Protein AF-A0A952RP91-F1 (afdb_monomer)

Nearest PDB structures (foldseek):
  4d8s-assembly1_A  TM=1.843E-01  e=8.200E-02  Influenza A virus (A/duck/Ukraine/1/1963(H3N8))
  6lxi-assembly2_B  TM=2.591E-01  e=5.594E-01  Influenza A virus (A/Brevig Mission/1/1918(H1N1))
  5hun-assembly1_A  TM=1.687E-01  e=7.774E-02  Influenza A virus (A/gyrfalcon/Washington/41088-6/2014(H5N8))
  7u2q-assembly1_A  TM=1.822E-01  e=1.191E-01  Influenza A virus
  2bat-assembly1_A  TM=1.669E-01  e=1.129E-01  Influenza A virus (A/Tokyo/3/1967(H2N2))

Structure (mmCIF, N/CA/C/O backbone):
data_AF-A0A952RP91-F1
#
_entry.id   AF-A0A952RP91-F1
#
loop_
_atom_site.group_PDB
_atom_site.id
_atom_site.type_symbol
_atom_site.label_atom_id
_atom_site.label_alt_id
_atom_site.label_comp_id
_atom_site.label_asym_id
_atom_site.label_entity_id
_atom_site.label_seq_id
_atom_site.pdbx_PDB_ins_code
_atom_site.Cartn_x
_atom_site.Cartn_y
_atom_site.Cartn_z
_atom_site.occupancy
_atom_site.B_iso_or_equiv
_atom_site.auth_seq_id
_atom_site.auth_comp_id
_atom_site.auth_asym_id
_atom_site.auth_atom_id
_atom_site.pdbx_PDB_model_num
ATOM 1 N N . MET A 1 1 ? 19.707 -41.408 44.016 1.00 43.12 1 MET A N 1
ATOM 2 C CA . MET A 1 1 ? 19.605 -40.376 42.962 1.00 43.12 1 MET A CA 1
ATOM 3 C C . MET A 1 1 ? 19.589 -39.031 43.659 1.00 43.12 1 MET A C 1
ATOM 5 O O . MET A 1 1 ? 18.588 -38.680 44.264 1.00 43.12 1 MET A O 1
ATOM 9 N N . THR A 1 2 ? 20.743 -38.373 43.700 1.00 31.89 2 THR A N 1
ATOM 10 C CA . THR A 1 2 ? 21.044 -37.227 44.567 1.00 31.89 2 THR A CA 1
ATOM 11 C C . THR A 1 2 ? 21.761 -36.136 43.779 1.00 31.89 2 THR A C 1
ATOM 13 O O . THR A 1 2 ? 22.690 -36.442 43.041 1.00 31.89 2 THR A O 1
ATOM 16 N N . CYS A 1 3 ? 21.319 -34.906 44.043 1.00 28.53 3 CYS A N 1
ATOM 17 C CA . CYS A 1 3 ? 22.047 -33.636 44.147 1.00 28.53 3 CYS A CA 1
ATOM 18 C C . CYS A 1 3 ? 22.740 -32.984 42.931 1.00 28.53 3 CYS A C 1
ATOM 20 O O . CYS A 1 3 ? 23.612 -33.540 42.275 1.00 28.53 3 CYS A O 1
ATOM 22 N N . TYR A 1 4 ? 22.343 -31.718 42.759 1.00 39.59 4 TYR A N 1
ATOM 23 C CA . TYR A 1 4 ? 23.047 -30.575 42.173 1.00 39.59 4 TYR A CA 1
ATOM 24 C C . TYR A 1 4 ? 24.505 -30.423 42.643 1.00 39.59 4 TYR A C 1
ATOM 26 O O . TYR A 1 4 ? 24.769 -30.643 43.820 1.00 39.59 4 TYR A O 1
ATOM 34 N N . ASP A 1 5 ? 25.383 -29.949 41.748 1.00 34.34 5 ASP A N 1
ATOM 35 C CA . ASP A 1 5 ? 26.299 -28.792 41.915 1.00 34.34 5 ASP A CA 1
ATOM 36 C C . ASP A 1 5 ? 27.227 -28.709 40.680 1.00 34.34 5 ASP A C 1
ATOM 38 O O . ASP A 1 5 ? 27.723 -29.719 40.195 1.00 34.34 5 ASP A O 1
ATOM 42 N N . ALA A 1 6 ? 27.260 -27.605 39.933 1.00 34.16 6 ALA A N 1
ATOM 43 C CA . ALA A 1 6 ? 27.974 -26.345 40.174 1.00 34.16 6 ALA A CA 1
ATOM 44 C C . ALA A 1 6 ? 29.422 -26.334 39.640 1.00 34.16 6 ALA A C 1
ATOM 46 O O . ALA A 1 6 ? 30.262 -27.145 39.999 1.00 34.16 6 ALA A O 1
ATOM 47 N N . ALA A 1 7 ? 29.660 -25.333 38.785 1.00 34.00 7 ALA A N 1
ATOM 48 C CA . ALA A 1 7 ? 30.884 -24.553 38.607 1.00 34.00 7 ALA A CA 1
ATOM 49 C C . ALA A 1 7 ? 32.246 -25.275 38.547 1.00 34.00 7 ALA A C 1
ATOM 51 O O . ALA A 1 7 ? 32.806 -25.682 39.559 1.00 34.00 7 ALA A O 1
ATOM 52 N N . MET A 1 8 ? 32.903 -25.183 37.384 1.00 30.55 8 MET A N 1
ATOM 53 C CA . MET A 1 8 ? 34.366 -25.137 37.332 1.00 30.55 8 MET A CA 1
ATOM 54 C C . MET A 1 8 ? 34.851 -23.899 36.583 1.00 30.55 8 MET A C 1
ATOM 56 O O . MET A 1 8 ? 34.461 -23.600 35.455 1.00 30.55 8 MET A O 1
ATOM 60 N N . ARG A 1 9 ? 35.700 -23.166 37.295 1.00 33.44 9 ARG A N 1
ATOM 61 C CA . ARG A 1 9 ? 36.410 -21.949 36.932 1.00 33.44 9 ARG A CA 1
ATOM 62 C C . ARG A 1 9 ? 37.895 -22.313 36.749 1.00 33.44 9 ARG A C 1
ATOM 64 O O . ARG A 1 9 ? 38.425 -23.046 37.571 1.00 33.44 9 ARG A O 1
ATOM 71 N N . TRP A 1 10 ? 38.531 -21.665 35.764 1.00 30.55 10 TRP A N 1
ATOM 72 C CA . TRP A 1 10 ? 39.940 -21.217 35.722 1.00 30.55 10 TRP A CA 1
ATOM 73 C C . TRP A 1 10 ? 41.057 -22.251 35.463 1.00 30.55 10 TRP A C 1
ATOM 75 O O . TRP A 1 10 ? 41.353 -23.077 36.316 1.00 30.55 10 TRP A O 1
ATOM 85 N N . SER A 1 11 ? 41.853 -22.052 34.398 1.00 31.66 11 SER A N 1
ATOM 86 C CA . SER A 1 11 ? 43.149 -21.337 34.501 1.00 31.66 11 SER A CA 1
ATOM 87 C C . SER A 1 11 ? 43.971 -21.311 33.197 1.00 31.66 11 SER A C 1
ATOM 89 O O . SER A 1 11 ? 43.970 -22.247 32.408 1.00 31.66 11 SER A O 1
ATOM 91 N N . LEU A 1 12 ? 44.663 -20.178 33.038 1.00 31.95 12 LEU A N 1
ATOM 92 C CA . LEU A 1 12 ? 45.642 -19.730 32.040 1.00 31.95 12 LEU A CA 1
ATOM 93 C C . LEU A 1 12 ? 46.795 -20.691 31.666 1.00 31.95 12 LEU A C 1
ATOM 95 O O . LEU A 1 12 ? 47.341 -21.350 32.543 1.00 31.95 12 LEU A O 1
ATOM 99 N N . ALA A 1 13 ? 47.303 -20.551 30.426 1.00 33.84 13 ALA A N 1
ATOM 100 C CA . ALA A 1 13 ? 48.726 -20.305 30.080 1.00 33.84 13 ALA A CA 1
ATOM 101 C C . ALA A 1 13 ? 48.830 -19.929 28.572 1.00 33.84 13 ALA A C 1
ATOM 103 O O . ALA A 1 13 ? 48.393 -20.700 27.728 1.00 33.84 13 ALA A O 1
ATOM 104 N N . VAL A 1 14 ? 49.080 -18.668 28.189 1.00 35.28 14 VAL A N 1
ATOM 105 C CA . VAL A 1 14 ? 50.377 -17.973 27.962 1.00 35.28 14 VAL A CA 1
ATOM 106 C C . VAL A 1 14 ? 51.005 -18.192 26.565 1.00 35.28 14 VAL A C 1
ATOM 108 O O . VAL A 1 14 ? 51.582 -19.228 26.275 1.00 35.28 14 VAL A O 1
ATOM 111 N N . ALA A 1 15 ? 50.903 -17.105 25.781 1.00 34.94 15 ALA A N 1
ATOM 112 C CA . ALA A 1 15 ? 51.870 -16.443 24.887 1.00 34.94 15 ALA A CA 1
ATOM 113 C C . ALA A 1 15 ? 52.560 -17.174 23.717 1.00 34.94 15 ALA A C 1
ATOM 115 O O . ALA A 1 15 ? 53.309 -18.121 23.908 1.00 34.94 15 ALA A O 1
ATOM 116 N N . LEU A 1 16 ? 52.503 -16.528 22.540 1.00 35.19 16 LEU A N 1
ATOM 117 C CA . LEU A 1 16 ? 53.695 -15.975 21.875 1.00 35.19 16 LEU A CA 1
ATOM 118 C C . LEU A 1 16 ? 53.319 -14.844 20.895 1.00 35.19 16 LEU A C 1
ATOM 120 O O . LEU A 1 16 ? 52.374 -14.954 20.119 1.00 35.19 16 LEU A O 1
ATOM 124 N N . LEU A 1 17 ? 54.066 -13.740 21.003 1.00 36.94 17 LEU A N 1
ATOM 125 C CA . LEU A 1 17 ? 54.016 -12.523 20.192 1.00 36.94 17 LEU A CA 1
ATOM 126 C C . LEU A 1 17 ? 54.518 -12.757 18.756 1.00 36.94 17 LEU A C 1
ATOM 128 O O . LEU A 1 17 ? 55.475 -13.501 18.562 1.00 36.94 17 LEU A O 1
ATOM 132 N N . ALA A 1 18 ? 54.018 -11.961 17.805 1.00 32.66 18 ALA A N 1
ATOM 133 C CA . ALA A 1 18 ? 54.821 -11.438 16.697 1.00 32.66 18 ALA A CA 1
ATOM 134 C C . ALA A 1 18 ? 54.249 -10.094 16.203 1.00 32.66 18 ALA A C 1
ATOM 136 O O . ALA A 1 18 ? 53.053 -9.835 16.288 1.00 32.66 18 ALA A O 1
ATOM 137 N N . CYS A 1 19 ? 55.149 -9.226 15.753 1.00 28.80 19 CYS A N 1
ATOM 138 C CA . CYS A 1 19 ? 55.042 -7.773 15.666 1.00 28.80 19 CYS A CA 1
ATOM 139 C C . CYS A 1 19 ? 54.625 -7.223 14.283 1.00 28.80 19 CYS A C 1
ATOM 141 O O . CYS A 1 19 ? 54.981 -7.798 13.260 1.00 28.80 19 CYS A O 1
ATOM 143 N N . THR A 1 20 ? 54.091 -5.985 14.312 1.00 38.94 20 THR A N 1
ATOM 144 C CA . THR A 1 20 ? 54.196 -4.858 13.330 1.00 38.94 20 THR A CA 1
ATOM 145 C C . THR A 1 20 ? 53.424 -4.886 11.993 1.00 38.94 20 THR A C 1
ATOM 147 O O . THR A 1 20 ? 53.152 -5.966 11.484 1.00 38.94 20 THR A O 1
ATOM 150 N N . PRO A 1 21 ? 53.201 -3.722 11.318 1.00 40.22 21 PRO A N 1
ATOM 151 C CA . PRO A 1 21 ? 53.067 -2.324 11.787 1.00 40.22 21 PRO A CA 1
ATOM 152 C C . PRO A 1 21 ? 51.824 -1.571 11.223 1.00 40.22 21 PRO A C 1
ATOM 154 O O . PRO A 1 21 ? 51.104 -2.053 10.354 1.00 40.22 21 PRO A O 1
ATOM 157 N N . ALA A 1 22 ? 51.592 -0.356 11.738 1.00 38.16 22 ALA A N 1
ATOM 158 C CA . ALA A 1 22 ? 50.497 0.566 11.402 1.00 38.16 22 ALA A CA 1
ATOM 159 C C . ALA A 1 22 ? 50.630 1.252 10.018 1.00 38.16 22 ALA A C 1
ATOM 161 O O . ALA A 1 22 ? 51.755 1.472 9.565 1.00 38.16 22 ALA A O 1
ATOM 162 N N . PRO A 1 23 ? 49.519 1.675 9.373 1.00 38.53 23 PRO A N 1
ATOM 163 C CA . PRO A 1 23 ? 49.574 2.430 8.127 1.00 38.53 23 PRO A CA 1
ATOM 164 C C . PRO A 1 23 ? 49.725 3.945 8.348 1.00 38.53 23 PRO A C 1
ATOM 166 O O . PRO A 1 23 ? 49.063 4.567 9.179 1.00 38.53 23 PRO A O 1
ATOM 169 N N . THR A 1 24 ? 50.619 4.513 7.545 1.00 36.41 24 THR A N 1
ATOM 170 C CA . THR A 1 24 ? 50.981 5.925 7.388 1.00 36.41 24 THR A CA 1
ATOM 171 C C . THR A 1 24 ? 49.911 6.764 6.680 1.00 36.41 24 THR A C 1
ATOM 173 O O . THR A 1 24 ? 49.189 6.282 5.812 1.00 36.41 24 THR A O 1
ATOM 176 N N . THR A 1 25 ? 49.882 8.051 7.027 1.00 39.22 25 THR A N 1
ATOM 177 C CA . THR A 1 25 ? 49.108 9.156 6.438 1.00 39.22 25 THR A CA 1
ATOM 178 C C . THR A 1 25 ? 49.327 9.355 4.927 1.00 39.22 25 THR A C 1
ATOM 180 O O . THR A 1 25 ? 50.441 9.145 4.443 1.00 39.22 25 THR A O 1
ATOM 183 N N . PRO A 1 26 ? 48.328 9.860 4.173 1.00 39.72 26 PRO A N 1
ATOM 184 C CA . PRO A 1 26 ? 48.538 10.330 2.808 1.00 39.72 26 PRO A CA 1
ATOM 185 C C . PRO A 1 26 ? 48.890 11.828 2.752 1.00 39.72 26 PRO A C 1
ATOM 187 O O . PRO A 1 26 ? 48.243 12.670 3.376 1.00 39.72 26 PRO A O 1
ATOM 190 N N . ARG A 1 27 ? 49.936 12.132 1.974 1.00 33.50 27 ARG A N 1
ATOM 191 C CA . ARG A 1 27 ? 50.372 13.469 1.547 1.00 33.50 27 ARG A CA 1
ATOM 192 C C . ARG A 1 27 ? 49.539 13.985 0.368 1.00 33.50 27 ARG A C 1
ATOM 194 O O . ARG A 1 27 ? 49.092 13.213 -0.475 1.00 33.50 27 ARG A O 1
ATOM 201 N N . GLU A 1 28 ? 49.440 15.309 0.319 1.00 31.94 28 GLU A N 1
ATOM 202 C CA . GLU A 1 28 ? 49.001 16.154 -0.794 1.00 31.94 28 GLU A CA 1
ATOM 203 C C . GLU A 1 28 ? 49.656 15.801 -2.137 1.00 31.94 28 GLU A C 1
ATOM 205 O O . GLU A 1 28 ? 50.872 15.618 -2.207 1.00 31.94 28 GLU A O 1
ATOM 210 N N . ILE A 1 29 ? 48.867 15.856 -3.217 1.00 36.12 29 ILE A N 1
ATOM 211 C CA . ILE A 1 29 ? 49.337 16.271 -4.545 1.00 36.12 29 ILE A CA 1
ATOM 212 C C . ILE A 1 29 ? 48.267 17.185 -5.153 1.00 36.12 29 ILE A C 1
ATOM 214 O O . ILE A 1 29 ? 47.176 16.744 -5.510 1.00 36.12 29 ILE A O 1
ATOM 218 N N . ALA A 1 30 ? 48.606 18.467 -5.273 1.00 32.81 30 ALA A N 1
ATOM 219 C CA . ALA A 1 30 ? 47.929 19.429 -6.126 1.00 32.81 30 ALA A CA 1
ATOM 220 C C . ALA A 1 30 ? 48.528 19.361 -7.538 1.00 32.81 30 ALA A C 1
ATOM 222 O O . ALA A 1 30 ? 49.749 19.404 -7.685 1.00 32.81 30 ALA A O 1
ATOM 223 N N . VAL A 1 31 ? 47.686 19.326 -8.573 1.00 34.94 31 VAL A N 1
ATOM 224 C CA . VAL A 1 31 ? 48.069 19.730 -9.934 1.00 34.94 31 VAL A CA 1
ATOM 225 C C . VAL A 1 31 ? 46.928 20.545 -10.531 1.00 34.94 31 VAL A C 1
ATOM 227 O O . VAL A 1 31 ? 45.842 20.037 -10.800 1.00 34.94 31 VAL A O 1
ATOM 230 N N . ALA A 1 32 ? 47.205 21.831 -10.724 1.00 32.53 32 ALA A N 1
ATOM 231 C CA . ALA A 1 32 ? 46.443 22.732 -11.568 1.00 32.53 32 ALA A CA 1
ATOM 232 C C . ALA A 1 32 ? 46.752 22.446 -13.045 1.00 32.53 32 ALA A C 1
ATOM 234 O O . ALA A 1 32 ? 47.900 22.179 -13.395 1.00 32.53 32 ALA A O 1
ATOM 235 N N . ASN A 1 33 ? 45.754 22.577 -13.919 1.00 30.66 33 ASN A N 1
ATOM 236 C CA . ASN A 1 33 ? 46.008 23.007 -15.290 1.00 30.66 33 ASN A CA 1
ATOM 237 C C . ASN A 1 33 ? 44.773 23.698 -15.871 1.00 30.66 33 ASN A C 1
ATOM 239 O O . ASN A 1 33 ? 43.761 23.076 -16.191 1.00 30.66 33 ASN A O 1
ATOM 243 N N . GLU A 1 34 ? 44.891 25.015 -16.004 1.00 31.22 34 GLU A N 1
ATOM 244 C CA . GLU A 1 34 ? 44.063 25.843 -16.865 1.00 31.22 34 GLU A CA 1
ATOM 245 C C . GLU A 1 34 ? 44.346 25.511 -18.335 1.00 31.22 34 GLU A C 1
ATOM 247 O O . GLU A 1 34 ? 45.502 25.392 -18.739 1.00 31.22 34 GLU A O 1
ATOM 252 N N . ARG A 1 35 ? 43.300 25.477 -19.167 1.00 33.16 35 ARG A N 1
ATOM 253 C CA . ARG A 1 35 ? 43.368 25.958 -20.556 1.00 33.16 35 ARG A CA 1
ATOM 254 C C . ARG A 1 35 ? 41.967 26.305 -21.055 1.00 33.16 35 ARG A C 1
ATOM 256 O O . ARG A 1 35 ? 41.189 25.446 -21.457 1.00 33.16 35 ARG A O 1
ATOM 263 N N . LYS A 1 36 ? 41.674 27.608 -21.055 1.00 31.53 36 LYS A N 1
ATOM 264 C CA . LYS A 1 36 ? 40.701 28.229 -21.960 1.00 31.53 36 LYS A CA 1
ATOM 265 C C . LYS A 1 36 ? 41.198 28.044 -23.395 1.00 31.53 36 LYS A C 1
ATOM 267 O O . LYS A 1 36 ? 42.315 28.444 -23.706 1.00 31.53 36 LYS A O 1
ATOM 272 N N . SER A 1 37 ? 40.350 27.537 -24.280 1.00 30.73 37 SER A N 1
ATOM 273 C CA . SER A 1 37 ? 40.399 27.927 -25.687 1.00 30.73 37 SER A CA 1
ATOM 274 C C . SER A 1 37 ? 39.004 27.836 -26.286 1.00 30.73 37 SER A C 1
ATOM 276 O O . SER A 1 37 ? 38.413 26.772 -26.440 1.00 30.73 37 SER A O 1
ATOM 278 N N . THR A 1 38 ? 38.473 29.023 -26.537 1.00 32.84 38 THR A N 1
ATOM 279 C CA . THR A 1 38 ? 37.330 29.337 -27.379 1.00 32.84 38 THR A CA 1
ATOM 280 C C . THR A 1 38 ? 37.524 28.790 -28.787 1.00 32.84 38 THR A C 1
ATOM 282 O O . THR A 1 38 ? 38.509 29.136 -29.430 1.00 32.84 38 THR A O 1
ATOM 285 N N . ASN A 1 39 ? 36.533 28.072 -29.311 1.00 31.08 39 ASN A N 1
ATOM 286 C CA . ASN A 1 39 ? 36.303 28.042 -30.751 1.00 31.08 39 ASN A CA 1
ATOM 287 C C . ASN A 1 39 ? 34.803 28.134 -31.042 1.00 31.08 39 ASN A C 1
ATOM 289 O O . ASN A 1 39 ? 34.054 27.170 -30.918 1.00 31.08 39 ASN A O 1
ATOM 293 N N . LYS A 1 40 ? 34.392 29.351 -31.419 1.00 33.28 40 LYS A N 1
ATOM 294 C CA . LYS A 1 40 ? 33.221 29.603 -32.256 1.00 33.28 40 LYS A CA 1
ATOM 295 C C . LYS A 1 40 ? 33.493 28.957 -33.611 1.00 33.28 40 LYS A C 1
ATOM 297 O O . LYS A 1 40 ? 34.475 29.319 -34.253 1.00 33.28 40 LYS A O 1
ATOM 302 N N . ILE A 1 41 ? 32.621 28.062 -34.057 1.00 32.22 41 ILE A N 1
ATOM 303 C CA . ILE A 1 41 ? 32.534 27.694 -35.470 1.00 32.22 41 ILE A CA 1
ATOM 304 C C . ILE A 1 41 ? 31.086 27.898 -35.899 1.00 32.22 41 ILE A C 1
ATOM 306 O O . ILE A 1 41 ? 30.147 27.462 -35.236 1.00 32.22 41 ILE A O 1
ATOM 310 N N . ASN A 1 42 ? 30.963 28.676 -36.966 1.00 29.39 42 ASN A N 1
ATOM 311 C CA . ASN A 1 42 ? 29.744 29.183 -37.561 1.00 29.39 42 ASN A CA 1
ATOM 312 C C . ASN A 1 42 ? 28.809 28.063 -38.030 1.00 29.39 42 ASN A C 1
ATOM 314 O O . ASN A 1 42 ? 29.246 27.093 -38.647 1.00 29.39 42 ASN A O 1
ATOM 318 N N . ALA A 1 43 ? 27.512 28.275 -37.809 1.00 35.38 43 ALA A N 1
ATOM 319 C CA . ALA A 1 43 ? 26.455 27.660 -38.598 1.00 35.38 43 ALA A CA 1
ATOM 320 C C . ALA A 1 43 ? 26.586 28.075 -40.075 1.00 35.38 43 ALA A C 1
ATOM 322 O O . ALA A 1 43 ? 26.993 29.205 -40.365 1.00 35.38 43 ALA A O 1
ATOM 323 N N . PRO A 1 44 ? 26.158 27.203 -40.998 1.00 31.34 44 PRO A N 1
ATOM 324 C CA . PRO A 1 44 ? 25.269 27.710 -42.033 1.00 31.34 44 PRO A CA 1
ATOM 325 C C . PRO A 1 44 ? 24.048 26.809 -42.281 1.00 31.34 44 PRO A C 1
ATOM 327 O O . PRO A 1 44 ? 24.156 25.594 -42.399 1.00 31.34 44 PRO A O 1
ATOM 330 N N . ASN A 1 45 ? 22.916 27.498 -42.429 1.00 28.17 45 ASN A N 1
ATOM 331 C CA . ASN A 1 45 ? 21.769 27.218 -43.297 1.00 28.17 45 ASN A CA 1
ATOM 332 C C . ASN A 1 45 ? 20.931 25.944 -43.079 1.00 28.17 45 ASN A C 1
ATOM 334 O O . ASN A 1 45 ? 21.254 24.862 -43.558 1.00 28.17 45 ASN A O 1
ATOM 338 N N . MET A 1 46 ? 19.734 26.160 -42.512 1.00 31.33 46 MET A N 1
ATOM 339 C CA . MET A 1 46 ? 18.513 25.485 -42.977 1.00 31.33 46 MET A CA 1
ATOM 340 C C . MET A 1 46 ? 18.283 25.769 -44.475 1.00 31.33 46 MET A C 1
ATOM 342 O O . MET A 1 46 ? 18.665 26.838 -44.963 1.00 31.33 46 MET A O 1
ATOM 346 N N . PRO A 1 47 ? 17.594 24.861 -45.184 1.00 31.83 47 PRO A N 1
ATOM 347 C CA . PRO A 1 47 ? 16.216 25.212 -45.519 1.00 31.83 47 PRO A CA 1
ATOM 348 C C . PRO A 1 47 ? 15.189 24.091 -45.283 1.00 31.83 47 PRO A C 1
ATOM 350 O O . PRO A 1 47 ? 15.486 22.906 -45.404 1.00 31.83 47 PRO A O 1
ATOM 353 N N . SER A 1 48 ? 13.973 24.579 -45.016 1.00 31.06 48 SER A N 1
ATOM 354 C CA . SER A 1 48 ? 12.649 24.072 -45.409 1.00 31.06 48 SER A CA 1
ATOM 355 C C . SER A 1 48 ? 12.171 22.708 -44.907 1.00 31.06 48 SER A C 1
ATOM 357 O O . SER A 1 48 ? 12.603 21.662 -45.380 1.00 31.06 48 SER A O 1
ATOM 359 N N . GLU A 1 49 ? 11.194 22.796 -43.997 1.00 37.34 49 GLU A N 1
ATOM 360 C CA . GLU A 1 49 ? 9.845 22.215 -44.112 1.00 37.34 49 GLU A CA 1
ATOM 361 C C . GLU A 1 49 ? 9.726 20.884 -44.866 1.00 37.34 49 GLU A C 1
ATOM 363 O O . GLU A 1 49 ? 9.736 20.820 -46.093 1.00 37.34 49 GLU A O 1
ATOM 368 N N . SER A 1 50 ? 9.466 19.831 -44.095 1.00 30.80 50 SER A N 1
ATOM 369 C CA . SER A 1 50 ? 8.464 18.847 -44.490 1.00 30.80 50 SER A CA 1
ATOM 370 C C . SER A 1 50 ? 7.569 18.621 -43.279 1.00 30.80 50 SER A C 1
ATOM 372 O O . SER A 1 50 ? 8.018 18.145 -42.236 1.00 30.80 50 SER A O 1
ATOM 374 N N . ASP A 1 51 ? 6.329 19.078 -43.417 1.00 36.84 51 ASP A N 1
ATOM 375 C CA . ASP A 1 51 ? 5.212 18.727 -42.560 1.00 36.84 51 ASP A CA 1
ATOM 376 C C . ASP A 1 51 ? 4.948 17.230 -42.732 1.00 36.84 51 ASP A C 1
ATOM 378 O O . ASP A 1 51 ? 4.359 16.807 -43.724 1.00 36.84 51 ASP A O 1
ATOM 382 N N . ASP A 1 52 ? 5.418 16.421 -41.786 1.00 34.53 52 ASP A N 1
ATOM 383 C CA . ASP A 1 52 ? 4.916 15.063 -41.612 1.00 34.53 52 ASP A CA 1
ATOM 384 C C . ASP A 1 52 ? 4.064 15.075 -40.343 1.00 34.53 52 ASP A C 1
ATOM 386 O O . ASP A 1 52 ? 4.561 15.105 -39.211 1.00 34.53 52 ASP A O 1
ATOM 390 N N . GLU A 1 53 ? 2.752 15.154 -40.563 1.00 35.00 53 GLU A N 1
ATOM 391 C CA . GLU A 1 53 ? 1.704 15.072 -39.555 1.00 35.00 53 GLU A CA 1
ATOM 392 C C . GLU A 1 53 ? 1.803 13.735 -38.807 1.00 35.00 53 GLU A C 1
ATOM 394 O O . GLU A 1 53 ? 1.167 12.734 -39.138 1.00 35.00 53 GLU A O 1
ATOM 399 N N . GLY A 1 54 ? 2.605 13.713 -37.745 1.00 33.91 54 GLY A N 1
ATOM 400 C CA . GLY A 1 54 ? 2.500 12.700 -36.711 1.00 33.91 54 GLY A CA 1
ATOM 401 C C . GLY A 1 54 ? 1.160 12.874 -36.008 1.00 33.91 54 GLY A C 1
ATOM 402 O O . GLY A 1 54 ? 1.004 13.784 -35.197 1.00 33.91 54 GLY A O 1
ATOM 403 N N . THR A 1 55 ? 0.194 12.009 -36.321 1.00 35.09 55 THR A N 1
ATOM 404 C CA . THR A 1 55 ? -1.095 11.938 -35.623 1.00 35.09 55 THR A CA 1
ATOM 405 C C . THR A 1 55 ? -0.868 11.990 -34.107 1.00 35.09 55 THR A C 1
ATOM 407 O O . THR A 1 55 ? -0.181 11.106 -33.577 1.00 35.09 55 THR A O 1
ATOM 410 N N . PRO A 1 56 ? -1.404 12.994 -33.390 1.00 36.78 56 PRO A N 1
ATOM 411 C CA . PRO A 1 56 ? -1.271 13.057 -31.946 1.00 36.78 56 PRO A CA 1
ATOM 412 C C . PRO A 1 56 ? -2.035 11.876 -31.346 1.00 36.78 56 PRO A C 1
ATOM 414 O O . PRO A 1 56 ? -3.219 11.689 -31.618 1.00 36.78 56 PRO A O 1
ATOM 417 N N . TYR A 1 57 ? -1.354 11.061 -30.539 1.00 45.06 57 TYR A N 1
ATOM 418 C CA . TYR A 1 57 ? -2.042 10.100 -29.682 1.00 45.06 57 TYR A CA 1
ATOM 419 C C . TYR A 1 57 ? -2.990 10.887 -28.766 1.00 45.06 57 TYR A C 1
ATOM 421 O O . TYR A 1 57 ? -2.572 11.839 -28.104 1.00 45.06 57 TYR A O 1
ATOM 429 N N . GLU A 1 58 ? -4.272 10.516 -28.766 1.00 39.34 58 GLU A N 1
ATOM 430 C CA . GLU A 1 58 ? -5.283 11.078 -27.871 1.00 39.34 58 GLU A CA 1
ATOM 431 C C . GLU A 1 58 ? -4.862 10.832 -26.417 1.00 39.34 58 GLU A C 1
ATOM 433 O O . GLU A 1 58 ? -4.938 9.721 -25.898 1.00 39.34 58 GLU A O 1
ATOM 438 N N . GLY A 1 59 ? -4.352 11.885 -25.784 1.00 41.62 59 GLY A N 1
ATOM 439 C CA . GLY A 1 59 ? -3.740 11.844 -24.460 1.00 41.62 59 GLY A CA 1
ATOM 440 C C . GLY A 1 59 ? -2.363 12.485 -24.527 1.00 41.62 59 GLY A C 1
ATOM 441 O O . GLY A 1 59 ? -1.371 11.794 -24.719 1.00 41.62 59 GLY A O 1
ATOM 442 N N . GLY A 1 60 ? -2.309 13.815 -24.408 1.00 46.72 60 GLY A N 1
ATOM 443 C CA . GLY A 1 60 ? -1.102 14.645 -24.510 1.00 46.72 60 GLY A CA 1
ATOM 444 C C . GLY A 1 60 ? -0.065 14.428 -23.401 1.00 46.72 60 GLY A C 1
ATOM 445 O O . GLY A 1 60 ? 0.373 15.384 -22.766 1.00 46.72 60 GLY A O 1
ATOM 446 N N . GLU A 1 61 ? 0.331 13.185 -23.147 1.00 56.12 61 GLU A N 1
ATOM 447 C CA . GLU A 1 61 ? 1.402 12.855 -22.222 1.00 56.12 61 GLU A CA 1
ATOM 448 C C . GLU A 1 61 ? 2.758 13.116 -22.874 1.00 56.12 61 GLU A C 1
ATOM 450 O O . GLU A 1 61 ? 3.198 12.427 -23.796 1.00 56.12 61 GLU A O 1
ATOM 455 N N . VAL A 1 62 ? 3.434 14.148 -22.377 1.00 63.78 62 VAL A N 1
ATOM 456 C CA . VAL A 1 62 ? 4.784 14.506 -22.800 1.00 63.78 62 VAL A CA 1
ATOM 457 C C . VAL A 1 62 ? 5.765 13.510 -22.180 1.00 63.78 62 VAL A C 1
ATOM 459 O O . VAL A 1 62 ? 5.967 13.507 -20.969 1.00 63.78 62 VAL A O 1
ATOM 462 N N . VAL A 1 63 ? 6.378 12.662 -23.009 1.00 70.06 63 VAL A N 1
ATOM 463 C CA . VAL A 1 63 ? 7.515 11.818 -22.609 1.00 70.06 63 VAL A CA 1
ATOM 464 C C . VAL A 1 63 ? 8.804 12.574 -22.916 1.00 70.06 63 VAL A C 1
ATOM 466 O O . VAL A 1 63 ? 9.022 12.986 -24.061 1.00 70.06 63 VAL A O 1
ATOM 469 N N . GLU A 1 64 ? 9.643 12.790 -21.904 1.00 74.44 64 GLU A N 1
ATOM 470 C CA . GLU A 1 64 ? 10.927 13.477 -22.057 1.00 74.44 64 GLU A CA 1
ATOM 471 C C . GLU A 1 64 ? 12.000 12.555 -22.663 1.00 74.44 64 GLU A C 1
ATOM 473 O O . GLU A 1 64 ? 11.848 11.335 -22.769 1.00 74.44 64 GLU A O 1
ATOM 478 N N . ARG A 1 65 ? 13.108 13.134 -23.141 1.00 69.06 65 ARG A N 1
ATOM 479 C CA . ARG A 1 65 ? 14.207 12.337 -23.703 1.00 69.06 65 ARG A CA 1
ATOM 480 C C . ARG A 1 65 ? 14.878 11.531 -22.588 1.00 69.06 65 ARG A C 1
ATOM 482 O O . ARG A 1 65 ? 15.373 12.114 -21.633 1.00 69.06 65 ARG A O 1
ATOM 489 N N . GLY A 1 66 ? 14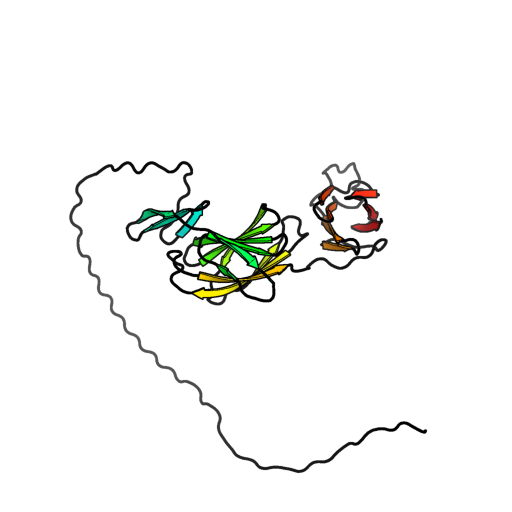.977 10.214 -22.772 1.00 68.38 66 GLY A N 1
ATOM 490 C CA . GLY A 1 66 ? 15.503 9.296 -21.753 1.00 68.38 66 GLY A CA 1
ATOM 491 C C . GLY A 1 66 ? 14.426 8.732 -20.825 1.00 68.38 66 GLY A C 1
ATOM 492 O O . GLY A 1 66 ? 14.727 7.840 -20.032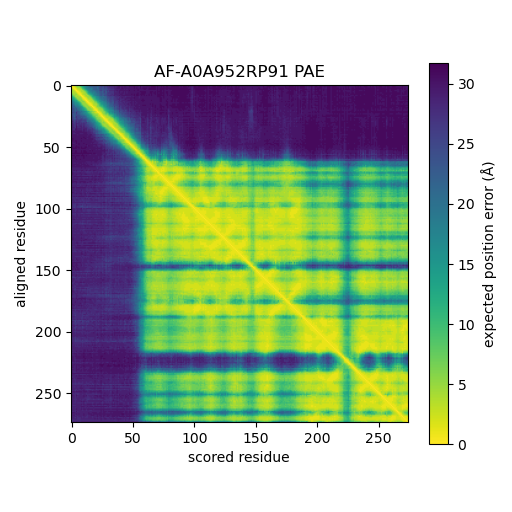 1.00 68.38 66 GLY A O 1
ATOM 493 N N . ASP A 1 67 ? 13.180 9.186 -20.980 1.00 82.44 67 ASP A N 1
ATOM 494 C CA . ASP A 1 67 ? 12.036 8.623 -20.286 1.00 82.44 67 ASP A CA 1
ATOM 495 C C . ASP A 1 67 ? 11.376 7.536 -21.131 1.00 82.44 67 ASP A C 1
ATOM 497 O O . ASP A 1 67 ? 11.277 7.603 -22.360 1.00 82.44 67 ASP A O 1
ATOM 501 N N . THR A 1 68 ? 10.906 6.510 -20.437 1.00 87.44 68 THR A N 1
ATOM 502 C CA . THR A 1 68 ? 10.060 5.458 -20.978 1.00 87.44 68 THR A CA 1
ATOM 503 C C . THR A 1 68 ? 8.841 5.327 -20.086 1.00 87.44 68 THR A C 1
ATOM 505 O O . THR A 1 68 ? 8.974 5.111 -18.882 1.00 87.44 68 THR A O 1
ATOM 508 N N . LYS A 1 69 ? 7.651 5.402 -20.674 1.00 88.56 69 LYS A N 1
ATOM 509 C CA . LYS A 1 69 ? 6.389 5.177 -19.973 1.00 88.56 69 LYS A CA 1
ATOM 510 C C . LYS A 1 69 ? 5.693 3.945 -20.521 1.00 88.56 69 LYS A C 1
ATOM 512 O O . LYS A 1 69 ? 5.613 3.765 -21.734 1.00 88.56 69 LYS A O 1
ATOM 517 N N . VAL A 1 70 ? 5.181 3.104 -19.632 1.00 89.19 70 VAL A N 1
ATOM 518 C CA . VAL A 1 70 ? 4.359 1.962 -20.016 1.00 89.19 70 VAL A CA 1
ATOM 519 C C . VAL A 1 70 ? 2.886 2.352 -19.967 1.00 89.19 70 VAL A C 1
ATOM 521 O O . VAL A 1 70 ? 2.388 2.787 -18.933 1.00 89.19 70 VAL A O 1
ATOM 524 N N . LEU A 1 71 ? 2.189 2.161 -21.085 1.00 87.81 71 LEU A N 1
ATOM 525 C CA . LEU A 1 71 ? 0.738 2.263 -21.208 1.00 87.81 71 LEU A CA 1
ATOM 526 C C . LEU A 1 71 ? 0.227 0.904 -21.694 1.00 87.81 71 LEU A C 1
ATOM 528 O O . LEU A 1 71 ? 0.517 0.484 -22.814 1.00 87.81 71 LEU A O 1
ATOM 532 N N . ASP A 1 72 ? -0.473 0.180 -20.822 1.00 85.00 72 ASP A N 1
ATOM 533 C CA . ASP A 1 72 ? -0.930 -1.194 -21.059 1.00 85.00 72 ASP A CA 1
ATOM 534 C C . ASP A 1 72 ? 0.194 -2.128 -21.541 1.00 85.00 72 ASP A C 1
ATOM 536 O O . ASP A 1 72 ? 1.128 -2.401 -20.784 1.00 85.00 72 ASP A O 1
ATOM 540 N N . ALA A 1 73 ? 0.114 -2.623 -22.777 1.00 89.25 73 ALA A N 1
ATOM 541 C CA . ALA A 1 73 ? 1.102 -3.502 -23.402 1.00 89.25 73 ALA A CA 1
ATOM 542 C C . ALA A 1 73 ? 2.059 -2.742 -24.339 1.00 89.25 73 ALA A C 1
ATOM 544 O O . ALA A 1 73 ? 2.607 -3.322 -25.274 1.00 89.25 73 ALA A O 1
ATOM 545 N N . ARG A 1 74 ? 2.246 -1.434 -24.135 1.00 91.44 74 ARG A N 1
ATOM 546 C CA . ARG A 1 74 ? 3.094 -0.584 -24.979 1.00 91.44 74 ARG A CA 1
ATOM 547 C C . ARG A 1 74 ? 4.047 0.248 -24.131 1.00 91.44 74 ARG A C 1
ATOM 549 O O . ARG A 1 74 ? 3.660 0.799 -23.107 1.00 91.44 74 ARG A O 1
ATOM 556 N N . ALA A 1 75 ? 5.291 0.365 -24.580 1.00 90.44 75 ALA A N 1
ATOM 557 C CA . ALA A 1 75 ? 6.257 1.327 -24.065 1.00 90.44 75 ALA A CA 1
ATOM 558 C C . ALA A 1 75 ? 6.356 2.512 -25.024 1.00 90.44 75 ALA A C 1
ATOM 560 O O . ALA A 1 75 ? 6.640 2.322 -26.207 1.00 90.44 75 ALA A O 1
ATOM 561 N N . LEU A 1 76 ? 6.157 3.717 -24.501 1.00 90.88 76 LEU A N 1
ATOM 562 C CA . LEU A 1 76 ? 6.365 4.976 -25.200 1.00 90.88 76 LEU A CA 1
ATOM 563 C C . LEU A 1 76 ? 7.681 5.580 -24.723 1.00 90.88 76 LEU A C 1
ATOM 565 O O . LEU A 1 76 ? 7.903 5.703 -23.519 1.00 90.88 76 LEU A O 1
ATOM 569 N N . PHE A 1 77 ? 8.550 5.954 -25.655 1.00 86.94 77 PHE A N 1
ATOM 570 C CA . PHE A 1 77 ? 9.850 6.549 -25.349 1.00 86.94 77 PHE A CA 1
ATOM 571 C C . PHE A 1 77 ? 10.289 7.493 -26.465 1.00 86.94 77 PHE A C 1
ATOM 573 O O . PHE A 1 77 ? 9.838 7.369 -27.605 1.00 86.94 77 PHE A O 1
ATOM 580 N N . ARG A 1 78 ? 11.193 8.425 -26.154 1.00 83.75 78 ARG A N 1
ATOM 581 C CA . ARG A 1 78 ? 11.876 9.225 -27.178 1.00 83.75 78 ARG A CA 1
ATOM 582 C C . ARG A 1 78 ? 13.207 8.600 -27.556 1.00 83.75 78 ARG A C 1
ATOM 584 O O . ARG A 1 78 ? 14.012 8.268 -26.687 1.00 83.75 78 ARG A O 1
ATOM 591 N N . ASP A 1 79 ? 13.454 8.475 -28.854 1.00 77.94 79 ASP A N 1
ATOM 592 C CA . ASP A 1 79 ? 14.748 8.032 -29.357 1.00 77.94 79 ASP A CA 1
ATOM 593 C C . ASP A 1 79 ? 15.828 9.129 -29.252 1.00 77.94 79 ASP A C 1
ATOM 595 O O . ASP A 1 79 ? 15.620 10.241 -28.749 1.00 77.94 79 ASP A O 1
ATOM 599 N N . ARG A 1 80 ? 17.038 8.795 -29.715 1.00 76.19 80 ARG A N 1
ATOM 600 C CA . ARG A 1 80 ? 18.181 9.715 -29.706 1.00 76.19 80 ARG A CA 1
ATOM 601 C C . ARG A 1 80 ? 17.977 10.931 -30.595 1.00 76.19 80 ARG A C 1
ATOM 603 O O . ARG A 1 80 ? 18.607 11.940 -30.313 1.00 76.19 80 ARG A O 1
ATOM 610 N N . ASP A 1 81 ? 17.093 10.877 -31.578 1.00 82.44 81 ASP A N 1
ATOM 611 C CA . ASP A 1 81 ? 16.808 11.987 -32.486 1.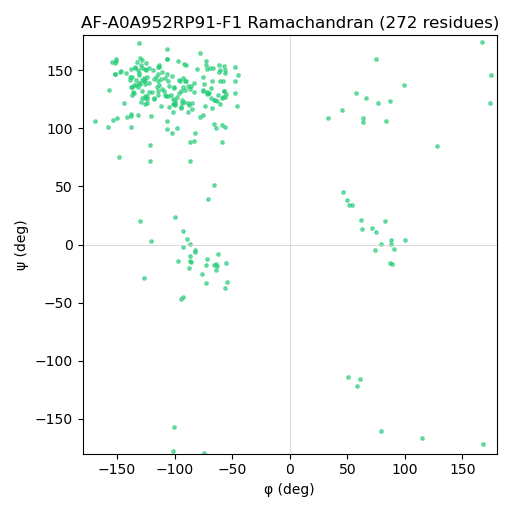00 82.44 81 ASP A CA 1
ATOM 612 C C . ASP A 1 81 ? 15.631 12.837 -31.975 1.00 82.44 81 ASP A C 1
ATOM 614 O O . ASP A 1 81 ? 15.325 13.892 -32.519 1.00 82.44 81 ASP A O 1
ATOM 618 N N . GLY A 1 82 ? 15.031 12.434 -30.847 1.00 77.69 82 GLY A N 1
ATOM 619 C CA . GLY A 1 82 ? 13.932 13.138 -30.189 1.00 77.69 82 GLY A CA 1
ATOM 620 C C . GLY A 1 82 ? 12.551 12.727 -30.696 1.00 77.69 82 GLY A C 1
ATOM 621 O O . GLY A 1 82 ? 11.559 13.291 -30.222 1.00 77.69 82 GLY A O 1
ATOM 622 N N . GLY A 1 83 ? 12.486 11.746 -31.602 1.00 83.69 83 GLY A N 1
ATOM 623 C CA . GLY A 1 83 ? 11.252 11.189 -32.138 1.00 83.69 83 GLY A CA 1
ATOM 624 C C . GLY A 1 83 ? 10.561 10.280 -31.127 1.00 83.69 83 GLY A C 1
ATOM 625 O O . GLY A 1 83 ? 11.207 9.482 -30.444 1.00 83.69 83 GLY A O 1
ATOM 626 N N . MET A 1 84 ? 9.235 10.391 -31.034 1.00 86.19 84 MET A N 1
ATOM 627 C CA . MET A 1 84 ? 8.422 9.478 -30.230 1.00 86.19 84 MET A CA 1
ATOM 628 C C . MET A 1 84 ? 8.376 8.101 -30.893 1.00 86.19 84 MET A C 1
ATOM 630 O O . MET A 1 84 ? 8.074 7.974 -32.080 1.00 86.19 84 MET A O 1
ATOM 634 N N . ARG A 1 85 ? 8.655 7.060 -30.115 1.00 86.44 85 ARG A N 1
ATOM 635 C CA . ARG A 1 85 ? 8.612 5.662 -30.534 1.00 86.44 85 ARG A CA 1
ATOM 636 C C . ARG A 1 85 ? 7.696 4.873 -29.618 1.00 86.44 85 ARG A C 1
ATOM 638 O O . ARG A 1 85 ? 7.566 5.166 -28.430 1.00 86.44 85 ARG A O 1
ATOM 645 N N . VAL A 1 86 ? 7.092 3.844 -30.199 1.00 89.88 86 VAL A N 1
ATOM 646 C CA . VAL A 1 86 ? 6.250 2.883 -29.495 1.00 89.88 86 VAL A CA 1
ATOM 647 C C . VAL A 1 86 ? 6.842 1.500 -29.704 1.00 89.88 86 VAL A C 1
ATOM 649 O O . VAL A 1 86 ? 7.159 1.119 -30.830 1.00 89.88 86 VAL A O 1
ATOM 652 N N . ARG A 1 87 ? 6.991 0.750 -28.617 1.00 89.50 87 ARG A N 1
ATOM 653 C CA . ARG A 1 87 ? 7.378 -0.659 -28.638 1.00 89.50 87 ARG A CA 1
ATOM 654 C C . ARG A 1 87 ? 6.283 -1.489 -27.993 1.00 89.50 87 ARG A C 1
ATOM 656 O O . ARG A 1 87 ? 5.844 -1.172 -26.889 1.00 89.50 87 ARG A O 1
ATOM 663 N N . GLU A 1 88 ? 5.880 -2.564 -28.655 1.00 92.31 88 GLU A N 1
ATOM 664 C CA . GLU A 1 88 ? 5.014 -3.565 -28.038 1.00 92.31 88 GLU A CA 1
ATOM 665 C C . GLU A 1 88 ? 5.766 -4.306 -26.933 1.00 92.31 88 GLU A C 1
ATOM 667 O O . GLU A 1 88 ? 6.922 -4.703 -27.087 1.00 92.31 88 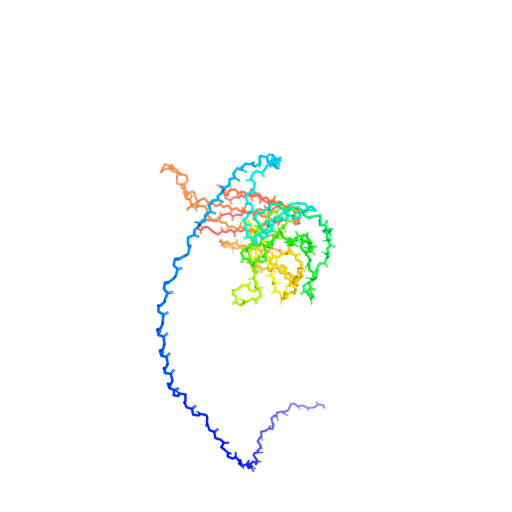GLU A O 1
ATOM 672 N N . LEU A 1 89 ? 5.100 -4.467 -25.799 1.00 90.94 89 LEU A N 1
ATOM 673 C CA . LEU A 1 89 ? 5.576 -5.226 -24.657 1.00 90.94 89 LEU A CA 1
ATOM 674 C C . LEU A 1 89 ? 4.797 -6.526 -24.564 1.00 90.94 89 LEU A C 1
ATOM 676 O O . LEU A 1 89 ? 3.675 -6.641 -25.061 1.00 90.94 89 LEU A O 1
ATOM 680 N N . HIS A 1 90 ? 5.366 -7.499 -23.863 1.00 91.19 90 HIS A N 1
ATOM 681 C CA . HIS A 1 90 ? 4.676 -8.737 -23.509 1.00 91.19 90 HIS A CA 1
ATOM 682 C C . HIS A 1 90 ? 4.680 -8.866 -21.982 1.00 91.19 90 HIS A C 1
ATOM 684 O O . HIS A 1 90 ? 5.454 -9.663 -21.450 1.00 91.19 90 HIS A O 1
ATOM 690 N N . PRO A 1 91 ? 3.884 -8.036 -21.268 1.00 92.12 91 PRO A N 1
ATOM 691 C CA . PRO A 1 91 ? 3.871 -8.022 -19.814 1.00 92.12 91 PRO A CA 1
ATOM 692 C C . PRO A 1 91 ? 3.540 -9.396 -19.255 1.00 92.12 91 PRO A C 1
ATOM 694 O O . PRO A 1 91 ? 2.564 -10.031 -19.658 1.00 92.12 91 PRO A O 1
ATOM 697 N N . ARG A 1 92 ? 4.338 -9.833 -18.291 1.00 95.00 92 ARG A N 1
ATOM 698 C CA . ARG A 1 92 ? 4.112 -11.070 -17.558 1.00 95.00 92 ARG A CA 1
ATOM 699 C C . ARG A 1 92 ? 3.634 -10.750 -16.159 1.00 95.00 92 ARG A C 1
ATOM 701 O O . ARG A 1 92 ? 4.054 -9.779 -15.529 1.00 95.00 92 ARG A O 1
ATOM 708 N N . GLU A 1 93 ? 2.779 -11.628 -15.671 1.00 95.94 93 GLU A N 1
ATOM 709 C CA . GLU A 1 93 ? 2.413 -11.684 -14.271 1.00 95.94 93 GLU A CA 1
ATOM 710 C C . GLU A 1 93 ? 3.186 -12.807 -13.595 1.00 95.94 93 GLU A C 1
ATOM 712 O O . GLU A 1 93 ? 3.310 -13.913 -14.122 1.00 95.94 93 GLU A O 1
ATOM 717 N N . THR A 1 94 ? 3.711 -12.511 -12.414 1.00 95.81 94 THR A N 1
ATOM 718 C CA . THR A 1 94 ? 4.399 -13.484 -11.570 1.00 95.81 94 THR A CA 1
ATOM 719 C C . THR A 1 94 ? 3.879 -13.393 -10.144 1.00 95.81 94 THR A C 1
ATOM 721 O O . THR A 1 94 ? 3.466 -12.329 -9.693 1.00 95.81 94 THR A O 1
ATOM 724 N N . HIS A 1 95 ? 3.906 -14.502 -9.412 1.00 95.12 95 HIS A N 1
ATOM 725 C CA . HIS A 1 95 ? 3.591 -14.501 -7.985 1.00 95.12 95 HIS A CA 1
ATOM 726 C C . HIS A 1 95 ? 4.886 -14.507 -7.184 1.00 95.12 95 HIS A C 1
ATOM 728 O O . HIS A 1 95 ? 5.725 -15.397 -7.340 1.00 95.12 95 HIS A O 1
ATOM 734 N N . GLY A 1 96 ? 5.049 -13.488 -6.348 1.00 88.56 96 GLY A N 1
ATOM 735 C CA . GLY A 1 96 ? 6.208 -13.327 -5.492 1.00 88.56 96 GLY A CA 1
ATOM 736 C C . GLY A 1 96 ? 6.016 -13.983 -4.132 1.00 88.56 96 GLY A C 1
ATOM 737 O O . GLY A 1 96 ? 4.903 -14.132 -3.629 1.00 88.56 96 GLY A O 1
ATOM 738 N N . THR A 1 97 ? 7.132 -14.348 -3.509 1.00 86.88 97 THR A N 1
ATOM 739 C CA . THR A 1 97 ? 7.192 -14.707 -2.090 1.00 86.88 97 THR A CA 1
ATOM 740 C C . THR A 1 97 ? 8.241 -13.838 -1.409 1.00 86.88 97 THR A C 1
ATOM 742 O O . THR A 1 97 ? 9.167 -13.353 -2.058 1.00 86.88 97 THR A O 1
ATOM 745 N N . GLU A 1 98 ? 8.130 -13.643 -0.094 1.00 80.00 98 GLU A N 1
ATOM 746 C CA . GLU A 1 98 ? 9.082 -12.805 0.658 1.00 80.00 98 GLU A CA 1
ATOM 747 C C . GLU A 1 98 ? 10.519 -13.359 0.636 1.00 80.00 98 GLU A C 1
ATOM 749 O O . GLU A 1 98 ? 11.479 -12.651 0.925 1.00 80.00 98 GLU A O 1
ATOM 754 N N . GLN A 1 99 ? 10.673 -14.643 0.307 1.00 82.38 99 GLN A N 1
ATOM 755 C CA . GLN A 1 99 ? 11.918 -15.394 0.451 1.00 82.38 99 GLN A CA 1
ATOM 756 C C . GLN A 1 99 ? 12.839 -15.284 -0.766 1.00 82.38 99 GLN A C 1
ATOM 758 O O . GLN A 1 99 ? 14.022 -15.606 -0.655 1.00 82.38 99 GLN A O 1
ATOM 763 N N . ARG A 1 100 ? 12.313 -14.910 -1.941 1.00 87.69 100 ARG A N 1
ATOM 764 C CA . ARG A 1 100 ? 13.078 -14.921 -3.193 1.00 87.69 100 ARG A CA 1
ATOM 765 C C . ARG A 1 100 ? 12.832 -13.653 -4.005 1.00 87.69 100 ARG A C 1
ATOM 767 O O . ARG A 1 100 ? 11.672 -13.311 -4.235 1.00 87.69 100 ARG A O 1
ATOM 774 N N . PRO A 1 101 ? 13.900 -12.988 -4.482 1.00 91.94 101 PRO A N 1
ATOM 775 C CA . PRO A 1 101 ? 13.762 -11.914 -5.449 1.00 91.94 101 PRO A CA 1
ATOM 776 C C . PRO A 1 101 ? 13.054 -12.397 -6.716 1.00 91.94 101 PRO A C 1
ATOM 778 O O . PRO A 1 101 ? 13.295 -13.507 -7.196 1.00 91.94 101 PRO A O 1
ATOM 781 N N . ILE A 1 102 ? 12.189 -11.547 -7.257 1.00 95.12 102 ILE A N 1
ATOM 782 C CA . ILE A 1 102 ? 11.478 -11.768 -8.510 1.00 95.12 102 ILE A CA 1
ATOM 783 C C . ILE A 1 102 ? 12.073 -10.860 -9.572 1.00 95.12 102 ILE A C 1
ATOM 785 O O . ILE A 1 102 ? 12.191 -9.649 -9.383 1.00 95.12 102 ILE A O 1
ATOM 789 N N . ARG A 1 103 ? 12.441 -11.468 -10.699 1.00 94.69 103 ARG A N 1
ATOM 790 C CA . ARG A 1 103 ? 12.998 -10.769 -11.851 1.00 94.69 103 ARG A CA 1
ATOM 791 C C . ARG A 1 103 ? 11.881 -10.230 -12.738 1.00 94.69 103 ARG A C 1
ATOM 793 O O . ARG A 1 103 ? 11.089 -11.009 -13.267 1.00 94.69 103 ARG A O 1
ATOM 800 N N . LEU A 1 104 ? 11.878 -8.922 -12.956 1.00 94.88 104 LEU A N 1
ATOM 801 C CA . LEU A 1 104 ? 10.925 -8.211 -13.801 1.00 94.88 104 LEU A CA 1
ATOM 802 C C . LEU A 1 104 ? 11.633 -7.568 -14.993 1.00 94.88 104 LEU A C 1
ATOM 804 O O . LEU A 1 104 ? 12.760 -7.082 -14.887 1.00 94.88 104 LEU A O 1
ATOM 808 N N . THR A 1 105 ? 10.943 -7.557 -16.125 1.00 94.38 105 THR A N 1
ATOM 809 C CA . THR A 1 105 ? 11.250 -6.750 -17.311 1.00 94.38 105 THR A CA 1
ATOM 810 C C . THR A 1 105 ? 10.242 -5.608 -17.437 1.00 94.38 105 THR A C 1
ATOM 812 O O . THR A 1 105 ? 9.255 -5.571 -16.699 1.00 94.38 105 THR A O 1
ATOM 815 N N . LEU A 1 106 ? 10.501 -4.636 -18.314 1.00 93.38 106 LEU A N 1
ATOM 816 C CA . LEU A 1 106 ? 9.640 -3.462 -18.440 1.00 93.38 106 LEU A CA 1
ATOM 817 C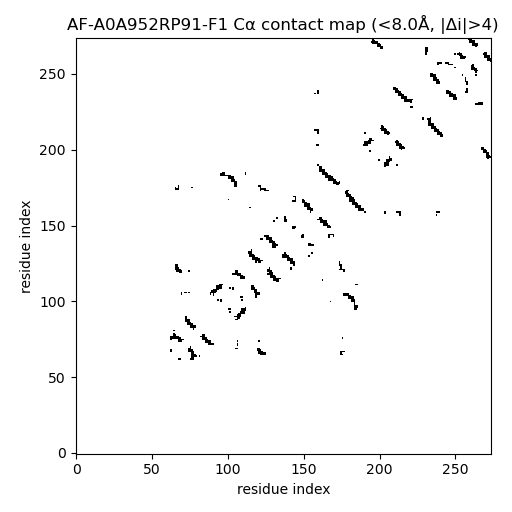 C . LEU A 1 106 ? 8.185 -3.869 -18.727 1.00 93.38 106 LEU A C 1
ATOM 819 O O . LEU A 1 106 ? 7.910 -4.594 -19.681 1.00 93.38 106 LEU A O 1
ATOM 823 N N . GLY A 1 107 ? 7.256 -3.360 -17.920 1.00 93.69 107 GLY A N 1
ATOM 824 C CA . GLY A 1 107 ? 5.833 -3.667 -18.016 1.00 93.69 107 GLY A CA 1
ATOM 825 C C . GLY A 1 107 ? 5.384 -4.892 -17.219 1.00 93.69 107 GLY A C 1
ATOM 826 O O . GLY A 1 107 ? 4.187 -4.984 -16.952 1.00 93.69 107 GLY A O 1
ATOM 827 N N . ASP A 1 108 ? 6.295 -5.777 -16.793 1.00 96.38 108 ASP A N 1
ATOM 828 C CA . ASP A 1 108 ? 5.950 -6.920 -15.940 1.00 96.38 108 ASP A CA 1
ATOM 829 C C . ASP A 1 108 ? 5.372 -6.459 -14.593 1.00 96.38 108 ASP A C 1
ATOM 831 O O . ASP A 1 108 ? 5.690 -5.377 -14.078 1.00 96.38 108 ASP A O 1
ATOM 835 N N . ARG A 1 109 ? 4.562 -7.336 -13.992 1.00 96.00 109 ARG A N 1
ATOM 836 C CA . ARG A 1 109 ? 4.077 -7.192 -12.619 1.00 96.00 109 ARG A CA 1
ATOM 837 C C . ARG A 1 109 ? 4.326 -8.440 -11.783 1.00 96.00 109 ARG A C 1
ATOM 839 O O . ARG A 1 109 ? 4.338 -9.567 -12.283 1.00 96.00 109 ARG A O 1
ATOM 846 N N . VAL A 1 110 ? 4.466 -8.227 -10.482 1.00 96.56 110 VAL A N 1
ATOM 847 C CA . VAL A 1 110 ? 4.513 -9.284 -9.473 1.00 96.56 110 VAL A CA 1
ATOM 848 C C . VAL A 1 110 ? 3.419 -9.084 -8.436 1.00 96.56 110 VAL A C 1
ATOM 850 O O . VAL A 1 110 ? 3.188 -7.965 -7.994 1.00 96.56 110 VAL A O 1
ATOM 853 N N . ILE A 1 111 ? 2.772 -10.174 -8.033 1.00 96.00 111 ILE A N 1
ATOM 854 C CA . ILE A 1 111 ? 1.706 -10.199 -7.032 1.00 96.00 111 ILE A CA 1
ATOM 855 C C . ILE A 1 111 ? 2.236 -10.777 -5.718 1.00 96.00 111 ILE A C 1
ATOM 857 O O . ILE A 1 111 ? 2.761 -11.892 -5.686 1.00 96.00 111 ILE A O 1
ATOM 861 N N . TYR A 1 112 ? 2.031 -10.040 -4.629 1.00 93.19 112 TYR A N 1
ATOM 862 C CA . TYR A 1 112 ? 2.303 -10.411 -3.243 1.00 93.19 112 TYR A CA 1
ATOM 863 C C . TYR A 1 112 ? 1.003 -10.330 -2.428 1.00 93.19 112 TYR A C 1
ATOM 865 O O . TYR A 1 112 ? 0.685 -9.311 -1.813 1.00 93.19 112 TYR A O 1
ATOM 873 N N . GLY A 1 113 ? 0.217 -11.410 -2.434 1.00 90.94 113 GLY A N 1
ATOM 874 C CA . GLY A 1 113 ? -1.088 -11.429 -1.770 1.00 90.94 113 GLY A CA 1
ATOM 875 C C . GLY A 1 113 ? -2.034 -10.377 -2.357 1.00 90.94 113 GLY A C 1
ATOM 876 O O . GLY A 1 113 ? -2.391 -10.457 -3.527 1.00 90.94 113 GLY A O 1
ATOM 877 N N . ALA A 1 114 ? -2.434 -9.393 -1.548 1.00 91.62 114 ALA A N 1
ATOM 878 C CA . ALA A 1 114 ? -3.309 -8.296 -1.974 1.00 91.62 114 ALA A CA 1
ATOM 879 C C . ALA A 1 114 ? -2.576 -7.150 -2.699 1.00 91.62 114 ALA A C 1
ATOM 881 O O . ALA A 1 114 ? -3.233 -6.215 -3.166 1.00 91.62 114 ALA A O 1
ATOM 882 N N . TRP A 1 115 ? -1.244 -7.198 -2.753 1.00 94.69 115 TRP A N 1
ATOM 883 C CA . TRP A 1 115 ? -0.399 -6.184 -3.374 1.00 94.69 115 TRP A CA 1
ATOM 884 C C . TRP A 1 115 ? 0.093 -6.642 -4.740 1.00 94.69 115 TRP A C 1
ATOM 886 O O . TRP A 1 115 ? 0.427 -7.811 -4.917 1.00 94.69 115 TRP A O 1
ATOM 896 N N . ASP A 1 116 ? 0.216 -5.716 -5.681 1.00 95.88 116 ASP A N 1
ATOM 897 C CA . ASP A 1 116 ? 0.980 -5.926 -6.903 1.00 95.88 116 ASP A CA 1
ATOM 898 C C . ASP A 1 116 ? 1.972 -4.786 -7.124 1.00 95.88 116 ASP A C 1
ATOM 900 O O . ASP A 1 116 ? 1.695 -3.627 -6.815 1.00 95.88 116 ASP A O 1
ATOM 904 N N . VAL A 1 117 ? 3.160 -5.138 -7.610 1.00 96.12 117 VAL A N 1
ATOM 905 C CA . VAL A 1 117 ? 4.205 -4.185 -7.980 1.00 96.12 117 VAL A CA 1
ATOM 906 C C . VAL A 1 117 ? 4.479 -4.323 -9.462 1.00 96.12 117 VAL A C 1
ATOM 908 O O . VAL A 1 117 ? 4.791 -5.414 -9.943 1.00 96.12 117 VAL A O 1
ATOM 911 N N . ARG A 1 118 ? 4.389 -3.211 -10.183 1.00 95.81 118 ARG A N 1
ATOM 912 C CA . ARG A 1 118 ? 4.613 -3.136 -11.623 1.00 95.81 118 ARG A CA 1
ATOM 913 C C . ARG A 1 118 ? 5.840 -2.292 -11.931 1.00 95.81 118 ARG A C 1
ATOM 915 O O . ARG A 1 118 ? 6.033 -1.234 -11.336 1.00 95.81 118 ARG A O 1
ATOM 922 N N . TRP A 1 119 ? 6.628 -2.714 -12.918 1.00 94.50 119 TRP A N 1
ATOM 923 C CA . TRP A 1 119 ? 7.610 -1.830 -13.543 1.00 94.50 119 TRP A CA 1
ATOM 924 C C . TRP A 1 119 ? 6.918 -0.955 -14.599 1.00 94.50 119 TRP A C 1
ATOM 926 O O . TRP A 1 119 ? 6.699 -1.380 -15.734 1.00 94.50 119 TRP A O 1
ATOM 936 N N . GLY A 1 120 ? 6.546 0.264 -14.200 1.00 92.25 120 GLY A N 1
ATOM 937 C CA . GLY A 1 120 ? 5.749 1.202 -15.002 1.00 92.25 120 GLY A CA 1
ATOM 938 C C . GLY A 1 120 ? 6.552 2.078 -15.968 1.00 92.25 120 GLY A C 1
ATOM 939 O O . GLY A 1 120 ? 5.986 2.684 -16.877 1.00 92.25 120 GLY A O 1
ATOM 940 N N . GLY A 1 121 ? 7.875 2.159 -15.816 1.00 91.75 121 GLY A N 1
ATOM 941 C CA . GLY A 1 121 ? 8.693 2.977 -16.707 1.00 91.75 121 GLY A CA 1
ATOM 942 C C . GLY A 1 121 ? 10.119 3.208 -16.237 1.00 91.75 121 GLY A C 1
ATOM 943 O O . GLY A 1 121 ? 10.581 2.633 -15.251 1.00 91.75 121 GLY A O 1
ATOM 944 N N . VAL A 1 122 ? 10.809 4.091 -16.944 1.00 89.06 122 VAL A N 1
ATOM 945 C CA . VAL A 1 122 ? 12.099 4.649 -16.540 1.00 89.06 122 VAL A CA 1
ATOM 946 C C . VAL A 1 122 ? 12.028 6.154 -16.715 1.00 89.06 122 VAL A C 1
ATOM 948 O O . VAL A 1 122 ? 11.495 6.620 -17.717 1.00 89.06 122 VAL A O 1
ATOM 951 N N . ARG A 1 123 ? 12.520 6.911 -15.737 1.00 85.31 123 ARG A N 1
ATOM 952 C CA . ARG A 1 123 ? 12.596 8.371 -15.813 1.00 85.31 123 ARG A CA 1
ATOM 953 C C . ARG A 1 123 ? 13.935 8.836 -15.292 1.00 85.31 123 ARG A C 1
ATOM 955 O O . ARG A 1 123 ? 14.322 8.419 -14.205 1.00 85.31 123 ARG A O 1
ATOM 962 N N . GLU A 1 124 ? 14.633 9.666 -16.062 1.00 79.81 124 GLU A N 1
ATOM 963 C CA . GLU A 1 124 ? 15.939 10.219 -15.659 1.00 79.81 124 GLU A CA 1
ATOM 964 C C . GLU A 1 124 ? 16.937 9.122 -15.204 1.00 79.81 124 GLU A C 1
ATOM 966 O O . GLU A 1 124 ? 17.735 9.304 -14.288 1.00 79.81 124 GLU A O 1
ATOM 971 N N . GLY A 1 125 ? 16.868 7.936 -15.825 1.00 78.44 125 GLY A N 1
ATOM 972 C CA . GLY A 1 125 ? 17.696 6.772 -15.479 1.00 78.44 125 GLY A CA 1
ATOM 973 C C . GLY A 1 125 ? 17.241 5.962 -14.253 1.00 78.44 125 GLY A C 1
ATOM 974 O O . GLY A 1 125 ? 17.877 4.960 -13.930 1.00 78.44 125 GLY A O 1
ATOM 975 N N . LEU A 1 126 ? 16.141 6.337 -13.594 1.00 85.38 126 LEU A N 1
ATOM 976 C CA . LEU A 1 126 ? 15.560 5.624 -12.452 1.00 85.38 126 LEU A CA 1
ATOM 977 C C . LEU A 1 126 ? 14.434 4.681 -12.883 1.00 85.38 126 LEU A C 1
ATOM 979 O O . LEU A 1 126 ? 13.601 5.029 -13.719 1.00 85.38 126 LEU A O 1
ATOM 983 N N . VAL A 1 127 ? 14.356 3.507 -12.256 1.00 88.88 127 VAL A N 1
ATOM 984 C CA . VAL A 1 127 ? 13.264 2.541 -12.444 1.00 88.88 127 VAL A CA 1
ATOM 985 C C . VAL A 1 127 ? 12.016 3.068 -11.747 1.00 88.88 127 VAL A C 1
ATOM 987 O O . VAL A 1 127 ? 12.021 3.237 -10.530 1.00 88.88 127 VAL A O 1
ATOM 990 N N . ARG A 1 128 ? 10.938 3.295 -12.501 1.00 91.75 128 ARG A N 1
ATOM 991 C CA . ARG A 1 128 ? 9.634 3.695 -11.964 1.00 91.75 128 ARG A CA 1
ATOM 992 C C . ARG A 1 128 ? 8.827 2.454 -11.611 1.00 91.75 128 ARG A C 1
ATOM 994 O O . ARG A 1 128 ? 8.449 1.679 -12.494 1.00 91.75 128 ARG A O 1
ATOM 1001 N N . LEU A 1 129 ? 8.575 2.278 -10.323 1.00 93.38 129 LEU A N 1
ATOM 1002 C CA . LEU A 1 129 ? 7.743 1.211 -9.787 1.00 93.38 129 LEU A CA 1
ATOM 1003 C C . LEU A 1 129 ? 6.399 1.778 -9.346 1.00 93.38 129 LEU A C 1
ATOM 1005 O O . LEU A 1 129 ? 6.326 2.862 -8.772 1.00 93.38 129 LEU A O 1
ATOM 1009 N N . GLU A 1 130 ? 5.348 1.015 -9.605 1.00 95.06 130 GLU A N 1
ATOM 1010 C CA . GLU A 1 130 ? 3.992 1.281 -9.141 1.00 95.06 130 GLU A CA 1
ATOM 1011 C C . GLU A 1 130 ? 3.601 0.174 -8.172 1.00 95.06 130 GLU A C 1
ATOM 1013 O O . GLU A 1 130 ? 3.720 -1.002 -8.513 1.00 95.06 130 GLU A O 1
ATOM 1018 N N . ALA A 1 131 ? 3.115 0.532 -6.988 1.00 95.75 131 ALA A N 1
ATOM 1019 C CA . ALA A 1 131 ? 2.504 -0.410 -6.064 1.00 95.75 131 ALA A CA 1
ATOM 1020 C C . ALA A 1 131 ? 1.002 -0.171 -6.008 1.00 95.75 131 ALA A C 1
ATOM 1022 O O . ALA A 1 131 ? 0.524 0.943 -5.759 1.00 95.75 131 ALA A O 1
ATOM 1023 N N . ARG A 1 132 ? 0.262 -1.252 -6.198 1.00 95.62 132 ARG A N 1
ATOM 1024 C CA . ARG A 1 132 ? -1.187 -1.295 -6.120 1.00 95.62 132 ARG A CA 1
ATOM 1025 C C . ARG A 1 132 ? -1.614 -2.251 -5.024 1.00 95.62 132 ARG A C 1
ATOM 1027 O O . ARG A 1 132 ? -0.926 -3.228 -4.732 1.00 95.62 132 ARG A O 1
ATOM 1034 N N . ARG A 1 133 ? -2.767 -1.974 -4.425 1.00 93.50 133 ARG A N 1
ATOM 1035 C CA . ARG A 1 133 ? -3.433 -2.890 -3.501 1.00 93.50 133 ARG A CA 1
ATOM 1036 C C . ARG A 1 133 ? -4.849 -3.114 -3.994 1.00 93.50 133 ARG A C 1
ATOM 1038 O O . ARG A 1 133 ? -5.599 -2.156 -4.141 1.00 93.50 133 ARG A O 1
ATOM 1045 N N . ARG A 1 134 ? -5.206 -4.371 -4.273 1.00 89.19 134 ARG A N 1
ATOM 1046 C CA . ARG A 1 134 ? -6.515 -4.743 -4.848 1.00 89.19 134 ARG A CA 1
ATOM 1047 C C . ARG A 1 134 ? -6.880 -3.909 -6.095 1.00 89.19 134 ARG A C 1
ATOM 1049 O O . ARG A 1 134 ? -8.028 -3.526 -6.281 1.00 89.19 134 ARG A O 1
ATOM 1056 N N . GLY A 1 135 ? -5.890 -3.619 -6.943 1.00 88.56 135 GLY A N 1
ATOM 1057 C CA . GLY A 1 135 ? -6.056 -2.870 -8.195 1.00 88.56 135 GLY A CA 1
ATOM 1058 C C . GLY A 1 135 ? -5.969 -1.343 -8.076 1.00 88.56 135 GLY A C 1
ATOM 1059 O O . GLY A 1 135 ? -5.739 -0.678 -9.090 1.00 88.56 135 GLY A O 1
ATOM 1060 N N . GLU A 1 136 ? -6.071 -0.779 -6.871 1.00 90.38 136 GLU A N 1
ATOM 1061 C CA . GLU A 1 136 ? -5.941 0.663 -6.641 1.00 90.38 136 GLU A CA 1
ATOM 1062 C C . GLU A 1 136 ? -4.472 1.074 -6.538 1.00 90.38 136 GLU A C 1
ATOM 1064 O O . GLU A 1 136 ? -3.706 0.460 -5.795 1.00 90.38 136 GLU A O 1
ATOM 1069 N N . LEU A 1 137 ? -4.072 2.123 -7.266 1.00 93.19 137 LEU A N 1
ATOM 1070 C CA . LEU A 1 137 ? -2.723 2.684 -7.174 1.00 93.19 137 LEU A CA 1
ATOM 1071 C C . LEU A 1 137 ? -2.525 3.323 -5.799 1.00 93.19 137 LEU A C 1
ATOM 1073 O O . LEU A 1 137 ? -3.201 4.290 -5.453 1.00 93.19 137 LEU A O 1
ATOM 1077 N N . VAL A 1 138 ? -1.580 2.782 -5.034 1.00 93.06 138 VAL A N 1
ATOM 1078 C CA . VAL A 1 138 ? -1.240 3.284 -3.701 1.00 93.06 138 VAL A CA 1
ATOM 1079 C C . VAL A 1 138 ? -0.082 4.265 -3.781 1.00 93.06 138 VAL A C 1
ATOM 1081 O O . VAL A 1 138 ? -0.136 5.339 -3.188 1.00 93.06 138 VAL A O 1
ATOM 1084 N N . SER A 1 139 ? 0.971 3.902 -4.510 1.00 92.81 139 SER A N 1
ATOM 1085 C CA . SER A 1 139 ? 2.157 4.737 -4.649 1.00 92.81 139 SER A CA 1
ATOM 1086 C C . SER A 1 139 ? 2.899 4.436 -5.938 1.00 92.81 139 SER A C 1
ATOM 1088 O O . SER A 1 139 ? 2.814 3.342 -6.497 1.00 92.81 139 SER A O 1
ATOM 1090 N N . GLU A 1 140 ? 3.660 5.427 -6.370 1.00 92.75 140 GLU A N 1
ATOM 1091 C CA . GLU A 1 140 ? 4.581 5.345 -7.480 1.00 92.75 140 GLU A CA 1
ATOM 1092 C C . GLU A 1 140 ? 5.876 6.058 -7.091 1.00 92.75 140 GLU A C 1
ATOM 1094 O O . GLU A 1 140 ? 5.840 7.148 -6.513 1.00 92.75 140 GLU A O 1
ATOM 1099 N N . TRP A 1 141 ? 7.020 5.446 -7.391 1.00 91.56 141 TRP A N 1
ATOM 1100 C CA . TRP A 1 141 ? 8.324 6.004 -7.043 1.00 91.56 141 TRP A CA 1
ATOM 1101 C C . TRP A 1 141 ? 9.419 5.580 -8.026 1.00 91.56 141 TRP A C 1
ATOM 1103 O O . TRP A 1 141 ? 9.296 4.580 -8.733 1.00 91.56 141 TRP A O 1
ATOM 1113 N N . GLY A 1 142 ? 10.510 6.348 -8.052 1.00 88.62 142 GLY A N 1
ATOM 1114 C CA . GLY A 1 142 ? 11.745 6.010 -8.761 1.00 88.62 142 GLY A CA 1
ATOM 1115 C C . GLY A 1 142 ? 12.763 5.343 -7.832 1.00 88.62 142 GLY A C 1
ATOM 1116 O O . GLY A 1 142 ? 12.906 5.750 -6.680 1.00 88.62 142 GLY A O 1
ATOM 1117 N N . THR A 1 143 ? 13.490 4.335 -8.313 1.00 84.38 143 THR A N 1
ATOM 1118 C CA . THR A 1 143 ? 14.570 3.675 -7.558 1.00 84.38 143 THR A CA 1
ATOM 1119 C C . THR A 1 143 ? 15.747 3.294 -8.467 1.00 84.38 143 THR A C 1
ATOM 1121 O O . THR A 1 143 ? 15.569 3.003 -9.652 1.00 84.38 143 THR A O 1
ATOM 1124 N N . SER A 1 144 ? 16.962 3.332 -7.916 1.00 79.75 144 SER A N 1
ATOM 1125 C CA . SER A 1 144 ? 18.204 2.866 -8.545 1.00 79.75 144 SER A CA 1
ATOM 1126 C C . SER A 1 144 ? 18.959 1.937 -7.594 1.00 79.75 144 SER A C 1
ATOM 1128 O O . SER A 1 144 ? 18.744 1.956 -6.381 1.00 79.75 144 SER A O 1
ATOM 1130 N N . THR A 1 145 ? 19.866 1.128 -8.144 1.00 69.12 145 THR A N 1
ATOM 1131 C CA . THR A 1 145 ? 20.780 0.283 -7.355 1.00 69.12 145 THR A CA 1
ATOM 1132 C C . THR A 1 145 ? 21.888 1.071 -6.667 1.00 69.12 145 THR A C 1
ATOM 1134 O O . THR A 1 145 ? 22.491 0.575 -5.719 1.00 69.12 145 THR A O 1
ATOM 1137 N N . ASP A 1 146 ? 22.131 2.303 -7.111 1.00 63.84 146 ASP A N 1
ATOM 1138 C CA . ASP A 1 146 ? 23.242 3.136 -6.664 1.00 63.84 146 ASP A CA 1
ATOM 1139 C C . ASP A 1 146 ? 22.819 3.922 -5.398 1.00 63.84 146 ASP A C 1
ATOM 1141 O O . ASP A 1 146 ? 22.518 5.112 -5.413 1.00 63.84 146 ASP A O 1
ATOM 1145 N N . GLU A 1 147 ? 22.702 3.186 -4.292 1.00 52.22 147 GLU A N 1
ATOM 1146 C CA . GLU A 1 147 ? 22.898 3.612 -2.892 1.00 52.22 147 GLU A CA 1
ATOM 1147 C C . GLU A 1 147 ? 22.146 4.829 -2.288 1.00 52.22 147 GLU A C 1
ATOM 1149 O O . GLU A 1 147 ? 22.650 5.445 -1.349 1.00 52.22 147 GLU A O 1
ATOM 1154 N N . ARG A 1 148 ? 20.892 5.147 -2.652 1.00 48.34 148 ARG A N 1
ATOM 1155 C CA . ARG A 1 148 ? 20.075 6.054 -1.789 1.00 48.34 148 ARG A CA 1
ATOM 1156 C C . ARG A 1 148 ? 18.698 5.570 -1.350 1.00 48.34 148 ARG A C 1
ATOM 1158 O O . ARG A 1 148 ? 18.281 5.936 -0.256 1.00 48.34 148 ARG A O 1
ATOM 1165 N N . VAL A 1 149 ? 18.014 4.725 -2.119 1.00 54.69 149 VAL A N 1
ATOM 1166 C CA . VAL A 1 149 ? 16.705 4.158 -1.736 1.00 54.69 149 VAL A CA 1
ATOM 1167 C C . VAL A 1 149 ? 16.576 2.756 -2.337 1.00 54.69 149 VAL A C 1
ATOM 1169 O O . VAL A 1 149 ? 15.884 2.546 -3.331 1.00 54.69 149 VAL A O 1
ATOM 1172 N N . ALA A 1 150 ? 17.279 1.779 -1.754 1.00 65.81 150 ALA A N 1
ATOM 1173 C CA . ALA A 1 150 ? 17.145 0.375 -2.159 1.00 65.81 150 ALA A CA 1
ATOM 1174 C C . ALA A 1 150 ? 15.800 -0.234 -1.715 1.00 65.81 150 ALA A C 1
ATOM 1176 O O . ALA A 1 150 ? 15.431 -1.313 -2.171 1.00 65.81 150 ALA A O 1
ATOM 1177 N N . GLY A 1 151 ? 15.050 0.444 -0.838 1.00 76.62 151 GLY A N 1
ATOM 1178 C CA . GLY A 1 151 ? 13.712 0.033 -0.440 1.00 76.62 151 GLY A CA 1
ATOM 1179 C C . GLY A 1 151 ? 12.789 1.196 -0.114 1.00 76.62 151 GLY A C 1
ATOM 1180 O O . GLY A 1 151 ? 13.240 2.229 0.373 1.00 76.62 151 GLY A O 1
ATOM 1181 N N . VAL A 1 152 ? 11.502 0.996 -0.378 1.00 87.94 152 VAL A N 1
ATOM 1182 C CA . VAL A 1 152 ? 10.422 1.921 -0.043 1.00 87.94 152 VAL A CA 1
ATOM 1183 C C . VAL A 1 152 ? 9.383 1.194 0.803 1.00 87.94 152 VAL A C 1
ATOM 1185 O O . VAL A 1 152 ? 9.106 0.012 0.579 1.00 87.94 152 VAL A O 1
ATOM 1188 N N . ASP A 1 153 ? 8.796 1.913 1.751 1.00 91.38 153 ASP A N 1
ATOM 1189 C CA . ASP A 1 153 ? 7.603 1.468 2.455 1.00 91.38 153 ASP A CA 1
ATOM 1190 C C . ASP A 1 153 ? 6.404 2.204 1.845 1.00 91.38 153 ASP A C 1
ATOM 1192 O O . ASP A 1 153 ? 6.297 3.429 1.907 1.00 91.38 153 ASP A O 1
ATOM 1196 N N . VAL A 1 154 ? 5.526 1.448 1.194 1.00 91.38 154 VAL A N 1
ATOM 1197 C CA . VAL A 1 154 ? 4.316 1.942 0.544 1.00 91.38 154 VAL A CA 1
ATOM 1198 C C . VAL A 1 154 ? 3.157 1.810 1.514 1.00 91.38 154 VAL A C 1
ATOM 1200 O O . VAL A 1 154 ? 2.787 0.703 1.894 1.00 91.38 154 VAL A O 1
ATOM 1203 N N . GLU A 1 155 ? 2.553 2.928 1.891 1.00 92.12 155 GLU A N 1
ATOM 1204 C CA . GLU A 1 155 ? 1.424 2.957 2.815 1.00 92.12 155 GLU A CA 1
ATOM 1205 C C . GLU A 1 155 ? 0.130 3.326 2.081 1.00 92.12 155 GLU A C 1
ATOM 1207 O O . GLU A 1 155 ? 0.072 4.291 1.318 1.00 92.12 155 GLU A O 1
ATOM 1212 N N . THR A 1 156 ? -0.929 2.550 2.317 1.00 91.25 156 THR A N 1
ATOM 1213 C CA . THR A 1 156 ? -2.293 2.891 1.872 1.00 91.25 156 THR A CA 1
ATOM 1214 C C . THR A 1 156 ? -2.719 4.263 2.397 1.00 91.25 156 THR A C 1
ATOM 1216 O O . THR A 1 156 ? -2.380 4.640 3.512 1.00 91.25 156 THR A O 1
ATOM 1219 N N . LYS A 1 157 ? -3.541 5.012 1.649 1.00 87.44 157 LYS A N 1
ATOM 1220 C CA . LYS A 1 157 ? -4.004 6.354 2.069 1.00 87.44 157 LYS A CA 1
ATOM 1221 C C . LYS A 1 157 ? -4.674 6.367 3.452 1.00 87.44 157 LYS A C 1
ATOM 1223 O O . LYS A 1 157 ? -4.608 7.360 4.172 1.00 87.44 157 LYS A O 1
ATOM 1228 N N . ASN A 1 158 ? -5.345 5.274 3.814 1.00 87.25 158 ASN A N 1
ATOM 1229 C CA . ASN A 1 158 ? -5.996 5.091 5.111 1.00 87.25 158 ASN A CA 1
ATOM 1230 C C . ASN A 1 158 ? -5.064 4.527 6.202 1.00 87.25 158 ASN A C 1
ATOM 1232 O O . ASN A 1 158 ? -5.518 4.359 7.333 1.00 87.25 158 ASN A O 1
ATOM 1236 N N . LYS A 1 159 ? -3.791 4.280 5.877 1.00 89.62 159 LYS A N 1
ATOM 1237 C CA . LYS A 1 159 ? -2.721 3.769 6.745 1.00 89.62 159 LYS A CA 1
ATOM 1238 C C . LYS A 1 159 ? -2.953 2.367 7.310 1.00 89.62 159 LYS A C 1
ATOM 1240 O O . LYS A 1 159 ? -2.269 1.954 8.238 1.00 89.62 159 LYS A O 1
ATOM 1245 N N . LEU A 1 160 ? -3.930 1.621 6.790 1.00 92.12 160 LEU A N 1
ATOM 1246 C CA . LEU A 1 160 ? -4.279 0.299 7.326 1.00 92.12 160 LEU A CA 1
ATOM 1247 C C . LEU A 1 160 ? -3.290 -0.797 6.919 1.00 92.12 160 LEU A C 1
ATOM 1249 O O . LEU A 1 160 ? -3.175 -1.821 7.596 1.00 92.12 160 LEU A O 1
ATOM 1253 N N . PHE A 1 161 ? -2.611 -0.595 5.796 1.00 92.75 161 PHE A N 1
ATOM 1254 C CA . PHE A 1 161 ? -1.698 -1.564 5.207 1.00 92.75 161 PHE A CA 1
ATOM 1255 C C . PHE A 1 161 ? -0.448 -0.860 4.702 1.00 92.75 161 PHE A C 1
ATOM 1257 O O . PHE A 1 161 ? -0.551 0.160 4.007 1.00 92.75 161 PHE A O 1
ATOM 1264 N N . THR A 1 162 ? 0.699 -1.463 5.006 1.00 93.56 162 THR A N 1
ATOM 1265 C CA . THR A 1 162 ? 2.015 -1.021 4.553 1.00 93.56 162 THR A CA 1
ATOM 1266 C C . THR A 1 162 ? 2.716 -2.176 3.854 1.00 93.56 162 THR A C 1
ATOM 1268 O O . THR A 1 162 ? 2.674 -3.317 4.312 1.00 93.56 162 THR A O 1
ATOM 1271 N N . PHE A 1 163 ? 3.376 -1.891 2.741 1.00 94.06 163 PHE A N 1
ATOM 1272 C CA . PHE A 1 163 ? 4.086 -2.871 1.936 1.00 94.06 163 PHE A CA 1
ATOM 1273 C C . PHE A 1 163 ? 5.503 -2.402 1.667 1.00 94.06 163 PHE A C 1
ATOM 1275 O O . PHE A 1 163 ? 5.719 -1.322 1.128 1.00 94.06 163 PHE A O 1
ATOM 1282 N N . GLN A 1 164 ? 6.475 -3.215 2.057 1.00 92.88 164 GLN A N 1
ATOM 1283 C CA . GLN A 1 164 ? 7.878 -2.917 1.848 1.00 92.88 164 GLN A CA 1
ATOM 1284 C C . GLN A 1 164 ? 8.339 -3.548 0.540 1.00 92.88 164 GLN A C 1
ATOM 1286 O O . GLN A 1 164 ? 8.297 -4.770 0.392 1.00 92.88 164 GLN A O 1
ATOM 1291 N N . VAL A 1 165 ? 8.841 -2.724 -0.375 1.00 92.38 165 VAL A N 1
ATOM 1292 C CA . VAL A 1 165 ? 9.439 -3.160 -1.642 1.00 92.38 165 VAL A CA 1
ATOM 1293 C C . VAL A 1 165 ? 10.913 -2.825 -1.627 1.00 92.38 165 VAL A C 1
ATOM 1295 O O . VAL A 1 165 ? 11.293 -1.735 -1.210 1.00 92.38 165 VAL A O 1
ATOM 1298 N N . ARG A 1 166 ? 11.752 -3.745 -2.099 1.00 90.94 166 ARG A N 1
ATOM 1299 C CA . ARG A 1 166 ? 13.188 -3.512 -2.265 1.00 90.94 166 ARG A CA 1
ATOM 1300 C C . ARG A 1 166 ? 13.641 -3.873 -3.664 1.00 90.94 166 ARG A C 1
ATOM 1302 O O . ARG A 1 166 ? 13.324 -4.962 -4.133 1.00 90.94 166 ARG A O 1
ATOM 1309 N N . LEU A 1 167 ? 14.405 -2.980 -4.283 1.00 89.75 167 LEU A N 1
ATOM 1310 C CA . LEU A 1 167 ? 15.154 -3.246 -5.503 1.00 89.75 167 LEU A CA 1
ATOM 1311 C C . LEU A 1 167 ? 16.496 -3.871 -5.110 1.00 89.75 167 LEU A C 1
ATOM 1313 O O . LEU A 1 167 ? 17.296 -3.257 -4.411 1.00 89.75 167 LEU A O 1
ATOM 1317 N N . VAL A 1 168 ? 16.713 -5.111 -5.534 1.00 89.19 168 VAL A N 1
ATOM 1318 C CA . VAL A 1 168 ? 17.873 -5.931 -5.163 1.00 89.19 168 VAL A CA 1
ATOM 1319 C C . VAL A 1 168 ? 18.994 -5.789 -6.183 1.00 89.19 168 VAL A C 1
ATOM 1321 O O . VAL A 1 168 ? 20.154 -5.643 -5.812 1.00 89.19 168 VAL A O 1
ATOM 1324 N N . ALA A 1 169 ? 18.652 -5.838 -7.468 1.00 86.12 169 ALA A N 1
ATOM 1325 C CA . ALA A 1 169 ? 19.623 -5.776 -8.548 1.00 86.12 169 ALA A CA 1
ATOM 1326 C C . ALA A 1 169 ? 19.012 -5.165 -9.806 1.00 86.12 169 ALA A C 1
ATOM 1328 O O . ALA A 1 169 ? 17.802 -5.231 -10.037 1.00 86.12 169 ALA A O 1
ATOM 1329 N N . THR A 1 170 ? 19.879 -4.613 -10.647 1.00 87.38 170 THR A N 1
ATOM 1330 C CA . THR A 1 170 ? 19.567 -4.176 -12.004 1.00 87.38 170 THR A CA 1
ATOM 1331 C C . THR A 1 170 ? 20.560 -4.823 -12.963 1.00 87.38 170 THR A C 1
ATOM 1333 O O . THR A 1 170 ? 21.728 -5.030 -12.639 1.00 87.38 170 THR A O 1
ATOM 1336 N N . THR A 1 171 ? 20.093 -5.199 -14.150 1.00 85.88 171 THR A N 1
ATOM 1337 C CA . THR A 1 171 ? 20.929 -5.787 -15.202 1.00 85.88 171 THR A CA 1
ATOM 1338 C C . THR A 1 171 ? 20.533 -5.219 -16.559 1.00 85.88 171 THR A C 1
ATOM 1340 O O . THR A 1 171 ? 19.354 -4.984 -16.814 1.00 85.88 171 THR A O 1
ATOM 1343 N N . GLY A 1 172 ? 21.504 -5.020 -17.451 1.00 84.06 172 GLY A N 1
ATOM 1344 C CA . GLY A 1 172 ? 21.257 -4.481 -18.792 1.00 84.06 172 GLY A CA 1
ATOM 1345 C C . GLY A 1 172 ? 21.071 -2.959 -18.831 1.00 84.06 172 GLY A C 1
ATOM 1346 O O . GLY A 1 172 ? 21.514 -2.242 -17.937 1.00 84.06 172 GLY A O 1
ATOM 1347 N N . ARG A 1 173 ? 20.460 -2.458 -19.912 1.00 79.62 173 ARG A N 1
ATOM 1348 C CA . ARG A 1 173 ? 20.274 -1.020 -20.173 1.00 79.62 173 ARG A CA 1
ATOM 1349 C C . ARG A 1 173 ? 18.878 -0.554 -19.769 1.00 79.62 173 ARG A C 1
ATOM 1351 O O . ARG A 1 173 ? 17.910 -0.762 -20.500 1.00 79.62 173 ARG A O 1
ATOM 1358 N N . LEU A 1 174 ? 18.782 0.075 -18.599 1.00 78.12 174 LEU A N 1
ATOM 1359 C CA . LEU A 1 174 ? 17.514 0.577 -18.060 1.00 78.12 174 LEU A CA 1
ATOM 1360 C C . LEU A 1 174 ? 17.015 1.821 -18.803 1.00 78.12 174 LEU A C 1
ATOM 1362 O O . LEU A 1 174 ? 15.818 1.935 -19.018 1.00 78.12 174 LEU A O 1
ATOM 1366 N N . ASP A 1 175 ? 17.912 2.686 -19.288 1.00 69.56 175 ASP A N 1
ATOM 1367 C CA . ASP A 1 175 ? 17.603 3.908 -20.059 1.00 69.56 175 ASP A CA 1
ATOM 1368 C C . ASP A 1 175 ? 16.749 3.659 -21.317 1.00 69.56 175 ASP A C 1
ATOM 1370 O O . ASP A 1 175 ? 16.179 4.585 -21.884 1.00 69.56 175 ASP A O 1
ATOM 1374 N N . ARG A 1 176 ? 16.660 2.399 -21.757 1.00 67.12 176 ARG A N 1
ATOM 1375 C CA . ARG A 1 176 ? 15.869 1.951 -22.917 1.00 67.12 176 ARG A CA 1
ATOM 1376 C C . ARG A 1 176 ? 14.813 0.908 -22.565 1.00 67.12 176 ARG A C 1
ATOM 1378 O O . ARG A 1 176 ? 14.160 0.352 -23.447 1.00 67.12 176 ARG A O 1
ATOM 1385 N N . GLY A 1 177 ? 14.686 0.573 -21.283 1.00 71.75 177 GLY A N 1
ATOM 1386 C CA . GLY A 1 177 ? 13.835 -0.519 -20.824 1.00 71.75 177 GLY A CA 1
ATOM 1387 C C . GLY A 1 177 ? 14.235 -1.895 -21.368 1.00 71.75 177 GLY A C 1
ATOM 1388 O O . GLY A 1 177 ? 13.396 -2.787 -21.386 1.00 71.75 177 GLY A O 1
ATOM 1389 N N . ASP A 1 178 ? 15.485 -2.065 -21.813 1.00 78.62 178 ASP A N 1
ATOM 1390 C CA . ASP A 1 178 ? 16.049 -3.332 -22.316 1.00 78.62 178 ASP A CA 1
ATOM 1391 C C . ASP A 1 178 ? 16.748 -4.130 -21.199 1.00 78.62 178 ASP A C 1
ATOM 1393 O O . ASP A 1 178 ? 17.525 -5.054 -21.447 1.00 78.62 178 ASP A O 1
ATOM 1397 N N . GLY A 1 179 ? 16.542 -3.718 -19.949 1.00 87.31 179 GLY A N 1
ATOM 1398 C CA . GLY A 1 179 ? 17.117 -4.341 -18.768 1.00 87.31 179 GLY A CA 1
ATOM 1399 C C . GLY A 1 179 ? 16.141 -5.242 -18.020 1.00 87.31 179 GLY A C 1
ATOM 1400 O O . GLY A 1 179 ? 14.985 -5.428 -18.396 1.00 87.31 179 GLY A O 1
ATOM 1401 N N . ALA A 1 180 ? 16.627 -5.778 -16.909 1.00 91.12 180 ALA A N 1
ATOM 1402 C CA . ALA A 1 180 ? 15.815 -6.459 -15.919 1.00 91.12 180 ALA A CA 1
ATOM 1403 C C . ALA A 1 180 ? 16.144 -5.936 -14.526 1.00 91.12 180 ALA A C 1
ATOM 1405 O O . ALA A 1 180 ? 17.296 -5.604 -14.231 1.00 91.12 180 ALA A O 1
ATOM 1406 N N . ILE A 1 181 ? 15.131 -5.923 -13.674 1.00 92.31 181 ILE A N 1
ATOM 1407 C CA . ILE A 1 181 ? 15.252 -5.608 -12.257 1.00 92.31 181 ILE A CA 1
ATOM 1408 C C . ILE A 1 181 ? 14.924 -6.845 -11.436 1.00 92.31 181 ILE A C 1
ATOM 1410 O O . ILE A 1 181 ? 14.146 -7.691 -11.871 1.00 92.31 181 ILE A O 1
ATOM 1414 N N . GLU A 1 182 ? 15.484 -6.944 -10.241 1.00 93.62 182 GLU A N 1
ATOM 1415 C CA . GLU A 1 182 ? 15.093 -7.953 -9.261 1.00 93.62 182 GLU A CA 1
ATOM 1416 C C . GLU A 1 182 ? 14.547 -7.257 -8.029 1.00 93.62 182 GLU A C 1
ATOM 1418 O O . GLU A 1 182 ? 15.219 -6.392 -7.468 1.00 93.62 182 GLU A O 1
ATOM 1423 N N . ILE A 1 183 ? 13.332 -7.616 -7.614 1.00 93.19 183 ILE A N 1
ATOM 1424 C CA . ILE A 1 183 ? 12.690 -7.012 -6.448 1.00 93.19 183 ILE A CA 1
ATOM 1425 C C . ILE A 1 183 ? 12.253 -8.056 -5.428 1.00 93.19 183 ILE A C 1
ATOM 1427 O O . ILE A 1 183 ? 11.908 -9.183 -5.772 1.00 93.19 183 ILE A O 1
ATOM 1431 N N . THR A 1 184 ? 12.229 -7.663 -4.160 1.00 93.06 184 THR A N 1
ATOM 1432 C CA . THR A 1 184 ? 11.549 -8.404 -3.089 1.00 93.06 184 THR A CA 1
ATOM 1433 C C . THR A 1 184 ? 10.455 -7.535 -2.500 1.00 93.06 184 THR A C 1
ATOM 1435 O O . THR A 1 184 ? 10.659 -6.334 -2.327 1.00 93.06 184 THR A O 1
ATOM 1438 N N . GLY A 1 185 ? 9.331 -8.143 -2.146 1.00 92.88 185 GLY A N 1
ATOM 1439 C CA . GLY A 1 185 ? 8.209 -7.474 -1.506 1.00 92.88 185 GLY A CA 1
ATOM 1440 C C . GLY A 1 185 ? 7.744 -8.247 -0.279 1.00 92.88 185 GLY A C 1
ATOM 1441 O O . GLY A 1 185 ? 7.816 -9.478 -0.265 1.00 92.88 185 GLY A O 1
ATOM 1442 N N . ARG A 1 186 ? 7.281 -7.530 0.743 1.00 92.31 186 ARG A N 1
ATOM 1443 C CA . ARG A 1 186 ? 6.611 -8.114 1.910 1.00 92.31 186 ARG A CA 1
ATOM 1444 C C . ARG A 1 186 ? 5.625 -7.141 2.527 1.00 92.31 186 ARG A C 1
ATOM 1446 O O . ARG A 1 186 ? 5.869 -5.933 2.539 1.00 92.31 186 ARG A O 1
ATOM 1453 N N . GLU A 1 187 ? 4.539 -7.663 3.080 1.00 88.75 187 GLU A N 1
ATOM 1454 C CA . GLU A 1 187 ? 3.655 -6.832 3.890 1.00 88.75 187 GLU A CA 1
ATOM 1455 C C . GLU A 1 187 ? 4.351 -6.515 5.218 1.00 88.75 187 GLU A C 1
ATOM 1457 O O . GLU A 1 187 ? 4.890 -7.395 5.888 1.00 88.75 187 GLU A O 1
ATOM 1462 N N . SER A 1 188 ? 4.387 -5.235 5.576 1.00 85.69 188 SER A N 1
ATOM 1463 C CA . SER A 1 188 ? 4.918 -4.776 6.853 1.00 85.69 188 SER A CA 1
ATOM 1464 C C . SER A 1 188 ? 3.746 -4.529 7.791 1.00 85.69 188 SER A C 1
ATOM 1466 O O . SER A 1 188 ? 2.880 -3.701 7.499 1.00 85.69 188 SER A O 1
ATOM 1468 N N . ASP A 1 189 ? 3.705 -5.236 8.920 1.00 80.31 189 ASP A N 1
ATOM 1469 C CA . ASP A 1 189 ? 2.691 -4.974 9.936 1.00 80.31 189 ASP A CA 1
ATOM 1470 C C . ASP A 1 189 ? 3.134 -3.816 10.836 1.00 80.31 189 ASP A C 1
ATOM 1472 O O . ASP A 1 189 ? 3.802 -4.003 11.854 1.00 80.31 189 ASP A O 1
ATOM 1476 N N . LEU A 1 190 ? 2.781 -2.596 10.430 1.00 84.69 190 LEU A N 1
ATOM 1477 C CA . LEU A 1 190 ? 2.937 -1.408 11.270 1.00 84.69 190 LEU A CA 1
ATOM 1478 C C . LEU A 1 190 ? 1.775 -1.238 12.264 1.00 84.69 190 LEU A C 1
ATOM 1480 O O . LEU A 1 190 ? 1.809 -0.332 13.103 1.00 84.69 190 LEU A O 1
ATOM 1484 N N . ALA A 1 191 ? 0.740 -2.084 12.201 1.00 91.44 191 ALA A N 1
ATOM 1485 C CA . ALA A 1 191 ? -0.390 -1.997 13.110 1.00 91.44 191 ALA A CA 1
ATOM 1486 C C . ALA A 1 191 ? -0.007 -2.541 14.493 1.00 91.44 191 ALA A C 1
ATOM 1488 O O . ALA A 1 191 ? 0.546 -3.629 14.648 1.00 91.44 191 ALA A O 1
ATOM 1489 N N . ARG A 1 192 ? -0.343 -1.794 15.547 1.00 95.12 192 ARG A N 1
ATOM 1490 C CA . ARG A 1 192 ? -0.095 -2.244 16.922 1.00 95.12 192 ARG A CA 1
ATOM 1491 C C . ARG A 1 192 ? -1.115 -3.315 17.317 1.00 95.12 192 ARG A C 1
ATOM 1493 O O . ARG A 1 192 ? -2.314 -3.076 17.160 1.00 95.12 192 ARG A O 1
ATOM 1500 N N . PRO A 1 193 ? -0.700 -4.451 17.897 1.00 95.81 193 PRO A N 1
ATOM 1501 C CA . PRO A 1 193 ? -1.648 -5.416 18.437 1.00 95.81 193 PRO A CA 1
ATOM 1502 C C . PRO A 1 193 ? -2.553 -4.764 19.491 1.00 95.81 193 PRO A C 1
ATOM 1504 O O . PRO A 1 193 ? -2.076 -4.077 20.396 1.00 95.81 193 PRO A O 1
ATOM 1507 N N . ALA A 1 194 ? -3.860 -4.984 19.384 1.00 96.25 194 ALA A N 1
ATOM 1508 C CA . ALA A 1 194 ? -4.862 -4.490 20.317 1.00 96.25 194 ALA A CA 1
ATOM 1509 C C . ALA A 1 194 ? -5.789 -5.617 20.777 1.00 96.25 194 ALA A C 1
ATOM 1511 O O . ALA A 1 194 ? -6.013 -6.605 20.082 1.00 96.25 194 ALA A O 1
ATOM 1512 N N . ALA A 1 195 ? -6.363 -5.450 21.966 1.00 96.44 195 ALA A N 1
ATOM 1513 C CA . ALA A 1 195 ? -7.369 -6.352 22.509 1.00 96.44 195 ALA A CA 1
ATOM 1514 C C . ALA A 1 195 ? -8.709 -5.626 22.645 1.00 96.44 195 ALA A C 1
ATOM 1516 O O . ALA A 1 195 ? -8.757 -4.437 22.966 1.00 96.44 195 ALA A O 1
ATOM 1517 N N . TYR A 1 196 ? -9.809 -6.355 22.454 1.00 96.62 196 TYR A N 1
ATOM 1518 C CA . TYR A 1 196 ? -11.140 -5.806 22.707 1.00 96.62 196 TYR A CA 1
ATOM 1519 C C . TYR A 1 196 ? -11.313 -5.398 24.168 1.00 96.62 196 TYR A C 1
ATOM 1521 O O . TYR A 1 196 ? -10.753 -6.012 25.077 1.00 96.62 196 TYR A O 1
ATOM 1529 N N . GLY A 1 197 ? -12.116 -4.361 24.393 1.00 95.31 197 GLY A N 1
ATOM 1530 C CA . GLY A 1 197 ? -12.404 -3.838 25.727 1.00 95.31 197 GLY A CA 1
ATOM 1531 C C . GLY A 1 197 ? -11.254 -3.046 26.359 1.00 95.31 197 GLY A C 1
ATOM 1532 O O . GLY A 1 197 ? -11.439 -2.480 27.434 1.00 95.31 197 GLY A O 1
ATOM 1533 N N . ARG A 1 198 ? -10.081 -2.970 25.716 1.00 95.12 198 ARG A N 1
ATOM 1534 C CA . ARG A 1 198 ? -8.966 -2.131 26.167 1.00 95.12 198 ARG A CA 1
ATOM 1535 C C . ARG A 1 198 ? -9.044 -0.750 25.529 1.00 95.12 198 ARG A C 1
ATOM 1537 O O . ARG A 1 198 ? -9.383 -0.621 24.356 1.00 95.12 198 ARG A O 1
ATOM 1544 N N . ALA A 1 199 ? -8.721 0.263 26.327 1.00 94.25 199 ALA A N 1
ATOM 1545 C CA . ALA A 1 199 ? -8.580 1.625 25.845 1.00 94.25 199 ALA A CA 1
ATOM 1546 C C . ALA A 1 199 ? -7.320 1.741 24.977 1.00 94.25 199 ALA A C 1
ATOM 1548 O O . ALA A 1 199 ? -6.238 1.317 25.388 1.00 94.25 199 ALA A O 1
ATOM 1549 N N . ILE A 1 200 ? -7.474 2.320 23.793 1.00 95.00 200 ILE A N 1
ATOM 1550 C CA . ILE A 1 200 ? -6.412 2.606 22.828 1.00 95.00 200 ILE A CA 1
ATOM 1551 C C . ILE A 1 200 ? -6.480 4.076 22.403 1.00 95.00 200 ILE A C 1
ATOM 1553 O O . ILE A 1 200 ? -7.502 4.735 22.585 1.00 95.00 200 ILE A O 1
ATOM 1557 N N . GLY A 1 201 ? -5.371 4.605 21.892 1.00 92.81 201 GLY A N 1
ATOM 1558 C CA . GLY A 1 201 ? -5.266 5.992 21.439 1.00 92.81 201 GLY A CA 1
ATOM 1559 C C . GLY A 1 201 ? -5.372 6.117 19.921 1.00 92.81 201 GLY A C 1
ATOM 1560 O O . GLY A 1 201 ? -5.892 5.237 19.242 1.00 92.81 201 GLY A O 1
ATOM 1561 N N . LEU A 1 202 ? -4.837 7.217 19.395 1.00 92.81 202 LEU A N 1
ATOM 1562 C CA . LEU A 1 202 ? -4.668 7.432 17.958 1.00 92.81 202 LEU A CA 1
ATOM 1563 C C . LEU A 1 202 ? -3.650 6.468 17.346 1.00 92.81 202 LEU A C 1
ATOM 1565 O O . LEU A 1 202 ? -2.693 6.060 18.010 1.00 92.81 202 LEU A O 1
ATOM 1569 N N . GLY A 1 203 ? -3.831 6.170 16.061 1.00 93.75 203 GLY A N 1
ATOM 1570 C CA . GLY A 1 203 ? -2.948 5.357 15.229 1.00 93.75 203 GLY A CA 1
ATOM 1571 C C . GLY A 1 203 ? -3.593 4.055 14.754 1.00 93.75 203 GLY A C 1
ATOM 1572 O O . GLY A 1 203 ? -4.809 3.882 14.828 1.00 93.75 203 GLY A O 1
ATOM 1573 N N . VAL A 1 204 ? -2.765 3.151 14.230 1.00 95.31 204 VAL A N 1
ATOM 1574 C CA . VAL A 1 204 ? -3.204 1.919 13.558 1.00 95.31 204 VAL A CA 1
ATOM 1575 C C . VAL A 1 204 ? -3.082 0.723 14.498 1.00 95.31 204 VAL A C 1
ATOM 1577 O O . VAL A 1 204 ? -2.067 0.571 15.189 1.00 95.31 204 VAL A O 1
ATOM 1580 N N . TYR A 1 205 ? -4.117 -0.114 14.530 1.00 96.19 205 TYR A N 1
ATOM 1581 C CA . TYR A 1 205 ? -4.223 -1.265 15.417 1.00 96.19 205 TYR A CA 1
ATOM 1582 C C . TYR A 1 205 ? -4.771 -2.498 14.703 1.00 96.19 205 TYR A C 1
ATOM 1584 O O . TYR A 1 205 ? -5.670 -2.379 13.873 1.00 96.19 205 TYR A O 1
ATOM 1592 N N . ALA A 1 206 ? -4.270 -3.675 15.075 1.00 95.75 206 ALA A N 1
ATOM 1593 C CA . ALA A 1 206 ? -4.750 -4.973 14.607 1.00 95.75 206 ALA A CA 1
ATOM 1594 C C . ALA A 1 206 ? -5.369 -5.767 15.765 1.00 95.75 206 ALA A C 1
ATOM 1596 O O . ALA A 1 206 ? -4.780 -5.876 16.843 1.00 95.75 206 ALA A O 1
ATOM 1597 N N . PHE A 1 207 ? -6.558 -6.324 15.544 1.00 96.25 207 PHE A N 1
ATOM 1598 C CA . PHE A 1 207 ? -7.305 -7.113 16.521 1.00 96.25 207 PHE A CA 1
ATOM 1599 C C . PHE A 1 207 ? -7.279 -8.614 16.181 1.00 96.25 207 PHE A C 1
ATOM 1601 O O . PHE A 1 207 ? -7.068 -8.983 15.025 1.00 96.25 207 PHE A O 1
ATOM 1608 N N . PRO A 1 208 ? -7.548 -9.507 17.157 1.00 95.31 208 PRO A N 1
ATOM 1609 C CA . PRO A 1 208 ? -7.415 -10.954 16.966 1.00 95.31 208 PRO A CA 1
ATOM 1610 C C . PRO A 1 208 ? -8.348 -11.589 15.926 1.00 95.31 208 PRO A C 1
ATOM 1612 O O . PRO A 1 208 ? -8.113 -12.725 15.535 1.00 95.31 208 PRO A O 1
ATOM 1615 N N . ASP A 1 209 ? -9.427 -10.916 15.515 1.00 94.50 209 ASP A N 1
ATOM 1616 C CA . ASP A 1 209 ? -10.327 -11.411 14.461 1.00 94.50 209 ASP A CA 1
ATOM 1617 C C . ASP A 1 209 ? -9.901 -10.982 13.045 1.00 94.50 209 ASP A C 1
ATOM 1619 O O . ASP A 1 209 ? -10.624 -11.246 12.088 1.00 94.50 209 ASP A O 1
ATOM 1623 N N . GLY A 1 210 ? -8.752 -10.311 12.913 1.00 93.00 210 GLY A N 1
ATOM 1624 C CA . GLY A 1 210 ? -8.268 -9.755 11.652 1.00 93.00 210 GLY A CA 1
ATOM 1625 C C . GLY A 1 210 ? -8.757 -8.335 11.358 1.00 93.00 210 GLY A C 1
ATOM 1626 O O . GLY A 1 210 ? -8.383 -7.782 10.326 1.00 93.00 210 GLY A O 1
ATOM 1627 N N . LEU A 1 211 ? -9.554 -7.714 12.237 1.00 95.88 211 LEU A N 1
ATOM 1628 C CA . LEU A 1 211 ? -9.925 -6.307 12.106 1.00 95.88 211 LEU A CA 1
ATOM 1629 C C . LEU A 1 211 ? -8.681 -5.428 12.261 1.00 95.88 211 LEU A C 1
ATOM 1631 O O . LEU A 1 211 ? -8.016 -5.450 13.299 1.00 95.88 211 LEU A O 1
ATOM 1635 N N . ARG A 1 212 ? -8.420 -4.583 11.267 1.00 95.94 212 ARG A N 1
ATOM 1636 C CA . ARG A 1 212 ? -7.488 -3.459 11.379 1.00 95.94 212 ARG A CA 1
ATOM 1637 C C . ARG A 1 212 ? -8.265 -2.162 11.491 1.00 95.94 212 ARG A C 1
ATOM 1639 O O . ARG A 1 212 ? -9.234 -1.974 10.764 1.00 95.94 212 ARG A O 1
ATOM 1646 N N . VAL A 1 213 ? -7.854 -1.274 12.392 1.00 96.19 213 VAL A N 1
ATOM 1647 C CA . VAL A 1 213 ? -8.485 0.038 12.583 1.00 96.19 213 VAL A CA 1
ATOM 1648 C C . VAL A 1 213 ? -7.421 1.116 12.701 1.00 96.19 213 VAL A C 1
ATOM 1650 O O . VAL A 1 213 ? -6.502 1.001 13.507 1.00 96.19 213 VAL A O 1
ATOM 1653 N N . HIS A 1 214 ? -7.578 2.181 11.928 1.00 96.06 214 HIS A N 1
ATOM 1654 C CA . HIS A 1 214 ? -6.832 3.419 12.059 1.00 96.06 214 HIS A CA 1
ATOM 1655 C C . HIS A 1 214 ? -7.739 4.475 12.689 1.00 96.06 214 HIS A C 1
ATOM 1657 O O . HIS A 1 214 ? -8.774 4.830 12.120 1.00 96.06 214 HIS A O 1
ATOM 1663 N N . PHE A 1 215 ? -7.342 4.957 13.865 1.00 94.06 215 PHE A N 1
ATOM 1664 C CA . PHE A 1 215 ? -7.963 6.090 14.537 1.00 94.06 215 PHE A CA 1
ATOM 1665 C C . PHE A 1 215 ? -7.163 7.353 14.264 1.00 94.06 215 PHE A C 1
ATOM 1667 O O . PHE A 1 215 ? -5.962 7.390 14.541 1.00 94.06 215 PHE A O 1
ATOM 1674 N N . ASP A 1 216 ? -7.850 8.384 13.789 1.00 91.94 216 ASP A N 1
ATOM 1675 C CA . ASP A 1 216 ? -7.259 9.686 13.503 1.00 91.94 216 ASP A CA 1
ATOM 1676 C C . ASP A 1 216 ? -8.114 10.817 14.088 1.00 91.94 216 ASP A C 1
ATOM 1678 O O . ASP A 1 216 ? -9.322 10.660 14.314 1.00 91.94 216 ASP A O 1
ATOM 1682 N N . ARG A 1 217 ? -7.485 11.966 14.322 1.00 87.75 217 ARG A N 1
ATOM 1683 C CA . ARG A 1 217 ? -8.144 13.202 14.739 1.00 87.75 217 ARG A CA 1
ATOM 1684 C C . ARG A 1 217 ? -8.039 14.201 13.596 1.00 87.75 217 ARG A C 1
ATOM 1686 O O . ARG A 1 217 ? -6.942 14.561 13.193 1.00 87.75 217 ARG A O 1
ATOM 1693 N N . GLY A 1 218 ? -9.183 14.639 13.086 1.00 78.25 218 GLY A N 1
ATOM 1694 C CA . GLY A 1 218 ? -9.228 15.718 12.109 1.00 78.25 218 GLY A CA 1
ATOM 1695 C C . GLY A 1 218 ? -8.932 17.072 12.751 1.00 78.25 218 GLY A C 1
ATOM 1696 O O . GLY A 1 218 ? -9.124 17.262 13.958 1.00 78.25 218 GLY A O 1
ATOM 1697 N N . ASP A 1 219 ? -8.510 18.019 11.920 1.00 65.75 219 ASP A N 1
ATOM 1698 C CA . ASP A 1 219 ? -8.397 19.417 12.313 1.00 65.75 219 ASP A CA 1
ATOM 1699 C C . ASP A 1 219 ? -9.794 20.031 12.452 1.00 65.75 219 ASP A C 1
ATOM 1701 O O . ASP A 1 219 ? -10.640 19.903 11.568 1.00 65.75 219 ASP A O 1
ATOM 1705 N N . GLY A 1 220 ? -10.027 20.709 13.574 1.00 59.09 220 GLY A N 1
ATOM 1706 C CA . GLY A 1 220 ? -11.260 21.447 13.826 1.00 59.09 220 GLY A CA 1
ATOM 1707 C C . GLY A 1 220 ? -12.280 20.715 14.701 1.00 59.09 220 GLY A C 1
ATOM 1708 O O . GLY A 1 220 ? -12.559 19.520 14.577 1.00 59.09 220 GLY A O 1
ATOM 1709 N N . CYS A 1 221 ? -12.850 21.488 15.614 1.00 61.34 221 CYS A N 1
ATOM 1710 C CA . CYS A 1 221 ? -14.250 21.350 15.977 1.00 61.34 221 CYS A CA 1
ATOM 1711 C C . CYS A 1 221 ? -15.025 22.132 14.917 1.00 61.34 221 CYS A C 1
ATOM 1713 O O . CYS A 1 221 ? -14.550 23.208 14.541 1.00 61.34 221 CYS A O 1
ATOM 1715 N N . ASP A 1 222 ? -16.157 21.622 14.427 1.00 53.50 222 ASP A N 1
ATOM 1716 C CA . ASP A 1 222 ? -17.034 22.446 13.592 1.00 53.50 222 ASP A CA 1
ATOM 1717 C C . ASP A 1 222 ? -17.220 23.800 14.283 1.00 53.50 222 ASP A C 1
ATOM 1719 O O . ASP A 1 222 ? -17.414 23.870 15.499 1.00 53.50 222 ASP A O 1
ATOM 1723 N N . PHE A 1 223 ? -17.012 24.856 13.500 1.00 46.38 223 PHE A N 1
ATOM 1724 C CA . PHE A 1 223 ? -16.767 26.245 13.891 1.00 46.38 223 PHE A CA 1
ATOM 1725 C C . PHE A 1 223 ? -18.028 26.921 14.463 1.00 46.38 223 PHE A C 1
ATOM 1727 O O . PHE A 1 223 ? -18.316 28.075 14.162 1.00 46.38 223 PHE A O 1
ATOM 1734 N N . ASP A 1 224 ? -18.811 26.196 15.258 1.00 51.91 224 ASP A N 1
ATOM 1735 C CA . ASP A 1 224 ? -19.902 26.727 16.050 1.00 51.91 224 ASP A CA 1
ATOM 1736 C C . ASP A 1 224 ? -19.444 26.848 17.515 1.00 51.91 224 ASP A C 1
ATOM 1738 O O . ASP A 1 224 ? -19.494 25.877 18.275 1.00 51.91 224 ASP A O 1
ATOM 1742 N N . PRO A 1 225 ? -18.991 28.037 17.950 1.00 52.09 225 PRO A N 1
ATOM 1743 C CA . PRO A 1 225 ? -18.611 28.282 19.339 1.00 52.09 225 PRO A CA 1
ATOM 1744 C C . PRO A 1 225 ? -19.779 28.125 20.330 1.00 52.09 225 PRO A C 1
ATOM 1746 O O . PRO A 1 225 ? -19.542 28.144 21.539 1.00 52.09 225 PRO A O 1
ATOM 1749 N N . SER A 1 226 ? -21.021 27.962 19.856 1.00 53.97 226 SER A N 1
ATOM 1750 C CA . SER A 1 226 ? -22.190 27.686 20.696 1.00 53.97 226 SER A CA 1
ATOM 1751 C C . SER A 1 226 ? -22.412 26.192 20.979 1.00 53.97 226 SER A C 1
ATOM 1753 O O . SER A 1 226 ? -23.128 25.853 21.925 1.00 53.97 226 SER A O 1
ATOM 1755 N N . ALA A 1 227 ? -21.744 25.293 20.244 1.00 54.56 227 ALA A N 1
ATOM 1756 C CA . ALA A 1 227 ? -21.802 23.852 20.460 1.00 54.56 227 ALA A CA 1
ATOM 1757 C C . ALA A 1 227 ? -20.486 23.351 21.087 1.00 54.56 227 ALA A C 1
ATOM 1759 O O . ALA A 1 227 ? -19.462 23.262 20.404 1.00 54.56 227 ALA A O 1
ATOM 1760 N N . PRO A 1 228 ? -20.456 22.993 22.388 1.00 56.34 228 PRO A N 1
ATOM 1761 C CA . PRO A 1 228 ? -19.259 22.425 22.987 1.00 56.34 228 PRO A CA 1
ATOM 1762 C C . PRO A 1 228 ? -18.904 21.136 22.254 1.00 56.34 228 PRO A C 1
ATOM 1764 O O . PRO A 1 228 ? -19.688 20.192 22.224 1.00 56.34 228 PRO A O 1
ATOM 1767 N N . CYS A 1 229 ? -17.702 21.108 21.689 1.00 65.69 229 CYS A N 1
ATOM 1768 C CA . CYS A 1 229 ? -17.128 19.965 21.002 1.00 65.69 229 CYS A CA 1
ATOM 1769 C C . CYS A 1 229 ? -17.117 18.760 21.966 1.00 65.69 229 CYS A C 1
ATOM 1771 O O . CYS A 1 229 ? -16.265 18.706 22.862 1.00 65.69 229 CYS A O 1
ATOM 1773 N N . PRO A 1 230 ? -18.066 17.808 21.856 1.00 60.28 230 PRO A N 1
ATOM 1774 C CA . PRO A 1 230 ? -18.457 16.962 22.990 1.00 60.28 230 PRO A CA 1
ATOM 1775 C C . PRO A 1 230 ? -17.338 16.021 23.461 1.00 60.28 230 PRO A C 1
ATOM 1777 O O . PRO A 1 230 ? -17.359 15.533 24.594 1.00 60.28 230 PRO A O 1
ATOM 1780 N N . PHE A 1 231 ? -16.328 15.818 22.610 1.00 66.56 231 PHE A N 1
ATOM 1781 C CA . PHE A 1 231 ? -15.160 14.973 22.854 1.00 66.56 231 PHE A CA 1
ATOM 1782 C C . PHE A 1 231 ? -13.828 15.678 22.548 1.00 66.56 231 PHE A C 1
ATOM 1784 O O . PHE A 1 231 ? -12.816 15.013 22.334 1.00 66.56 231 PHE A O 1
ATOM 1791 N N . GLY A 1 232 ? -13.813 17.016 22.511 1.00 68.31 232 GLY A N 1
ATOM 1792 C CA . GLY A 1 232 ? -12.591 17.806 22.318 1.00 68.31 232 GLY A CA 1
ATOM 1793 C C . GLY A 1 232 ? -11.989 17.762 20.906 1.00 68.31 232 GLY A C 1
ATOM 1794 O O . GLY A 1 232 ? -10.838 18.156 20.735 1.00 68.31 232 GLY A O 1
ATOM 1795 N N . GLY A 1 233 ? -12.720 17.286 19.896 1.00 75.06 233 GLY A N 1
ATOM 1796 C CA . GLY A 1 233 ? -12.293 17.305 18.494 1.00 75.06 233 GLY A CA 1
ATOM 1797 C C . GLY A 1 233 ? -13.161 16.436 17.587 1.00 75.06 233 GLY A C 1
ATOM 1798 O O . GLY A 1 233 ? -14.027 15.703 18.072 1.00 75.06 233 GLY A O 1
ATOM 1799 N N . THR A 1 234 ? -12.889 16.501 16.283 1.00 82.00 234 THR A N 1
ATOM 1800 C CA . THR A 1 234 ? -13.460 15.594 15.282 1.00 82.00 234 THR A CA 1
ATOM 1801 C C . THR A 1 234 ? -12.590 14.348 15.175 1.00 82.00 234 THR A C 1
ATOM 1803 O O . THR A 1 234 ? -11.408 14.424 14.846 1.00 82.00 234 THR A O 1
ATOM 1806 N N . TRP A 1 235 ? -13.169 13.186 15.453 1.00 87.62 235 TRP A N 1
ATOM 1807 C CA . TRP A 1 235 ? -12.460 11.909 15.425 1.00 87.62 235 TRP A CA 1
ATOM 1808 C C . TRP A 1 235 ? -12.961 11.069 14.258 1.00 87.62 235 TRP A C 1
ATOM 1810 O O . TRP A 1 235 ? -14.133 11.138 13.892 1.00 87.62 235 TRP A O 1
ATOM 1820 N N . SER A 1 236 ? -12.098 10.249 13.671 1.00 90.88 236 SER A N 1
ATOM 1821 C CA . SER A 1 236 ? -12.511 9.300 12.641 1.00 90.88 236 SER A CA 1
ATOM 1822 C C . SER A 1 236 ? -11.851 7.947 12.837 1.00 90.88 236 SER A C 1
ATOM 1824 O O . SER A 1 236 ? -10.754 7.845 13.386 1.00 90.88 236 SER A O 1
ATOM 1826 N N . ALA A 1 237 ? -12.548 6.908 12.396 1.00 94.25 237 ALA A N 1
ATOM 1827 C CA . ALA A 1 237 ? -12.030 5.555 12.347 1.00 94.25 237 ALA A CA 1
ATOM 1828 C C . ALA A 1 237 ? -12.190 5.022 10.926 1.00 94.25 237 ALA A C 1
ATOM 1830 O O . ALA A 1 237 ? -13.284 5.067 10.360 1.00 94.25 237 ALA A O 1
ATOM 1831 N N . THR A 1 238 ? -11.105 4.509 10.359 1.00 96.00 238 THR A N 1
ATOM 1832 C CA . THR A 1 238 ? -11.149 3.697 9.139 1.00 96.00 238 THR A CA 1
ATOM 1833 C C . THR A 1 238 ? -10.786 2.277 9.524 1.00 96.00 238 THR A C 1
ATOM 1835 O O . THR A 1 238 ? -9.846 2.086 10.288 1.00 96.00 238 THR A O 1
ATOM 1838 N N . ALA A 1 239 ? -11.534 1.289 9.052 1.00 96.38 239 ALA A N 1
ATOM 1839 C CA . ALA A 1 239 ? -11.305 -0.103 9.395 1.00 96.38 239 ALA A CA 1
ATOM 1840 C C . ALA A 1 239 ? -11.367 -1.012 8.176 1.00 96.38 239 ALA A C 1
ATOM 1842 O O . ALA A 1 239 ? -12.088 -0.725 7.221 1.00 96.38 239 ALA A O 1
ATOM 1843 N N . ALA A 1 240 ? -10.649 -2.127 8.266 1.00 94.94 240 ALA A N 1
AT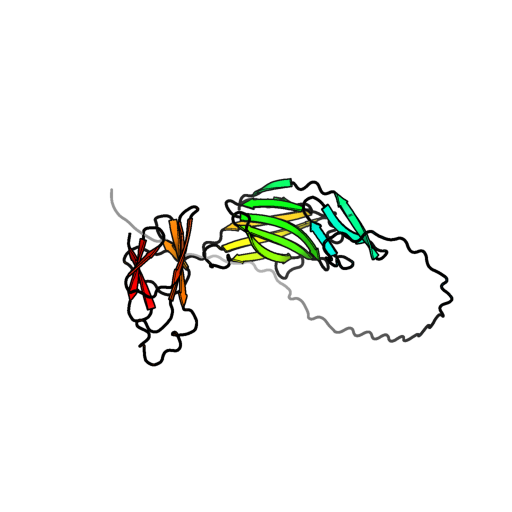OM 1844 C CA . ALA A 1 240 ? -10.703 -3.223 7.317 1.00 94.94 240 ALA A CA 1
ATOM 1845 C C . ALA A 1 240 ? -10.903 -4.554 8.050 1.00 94.94 240 ALA A C 1
ATOM 1847 O O . ALA A 1 240 ? -10.275 -4.793 9.083 1.00 94.94 240 ALA A O 1
ATOM 1848 N N . LEU A 1 241 ? -11.760 -5.419 7.508 1.00 94.12 241 LEU A N 1
ATOM 1849 C CA . LEU A 1 241 ? -11.974 -6.790 7.974 1.00 94.12 241 LEU A CA 1
ATOM 1850 C C . LEU A 1 241 ? -12.169 -7.701 6.758 1.00 94.12 241 LEU A C 1
ATOM 1852 O O . LEU A 1 241 ? -13.182 -7.618 6.060 1.00 94.12 241 LEU A O 1
ATOM 1856 N N . GLY A 1 242 ? -11.183 -8.559 6.489 1.00 89.31 242 GLY A N 1
ATOM 1857 C CA . GLY A 1 242 ? -11.138 -9.336 5.250 1.00 89.31 242 GLY A CA 1
ATOM 1858 C C . GLY A 1 242 ? -11.121 -8.420 4.020 1.00 89.31 242 GLY A C 1
ATOM 1859 O O . GLY A 1 242 ? -10.242 -7.569 3.874 1.00 89.31 242 GLY A O 1
ATOM 1860 N N . GLU A 1 243 ? -12.109 -8.576 3.141 1.00 87.19 243 GLU A N 1
ATOM 1861 C CA . GLU A 1 243 ? -12.270 -7.758 1.928 1.00 87.19 243 GLU A CA 1
ATOM 1862 C C . GLU A 1 243 ? -13.047 -6.452 2.160 1.00 87.19 243 GLU A C 1
ATOM 1864 O O . GLU A 1 243 ? -13.079 -5.592 1.286 1.00 87.19 243 GLU A O 1
ATOM 1869 N N . GLN A 1 244 ? -13.659 -6.270 3.333 1.00 91.69 244 GLN A N 1
ATOM 1870 C CA . GLN A 1 244 ? -14.477 -5.095 3.623 1.00 91.69 244 GLN A CA 1
ATOM 1871 C C . GLN A 1 244 ? -13.632 -3.957 4.184 1.00 91.69 244 GLN A C 1
ATOM 1873 O O . GLN A 1 244 ? -12.835 -4.173 5.097 1.00 91.69 244 GLN A O 1
ATOM 1878 N N . GLU A 1 245 ? -13.878 -2.740 3.704 1.00 92.31 245 GLU A N 1
ATOM 1879 C CA . GLU A 1 245 ? -13.340 -1.506 4.272 1.00 92.31 245 GLU A CA 1
ATOM 1880 C C . GLU A 1 245 ? -14.478 -0.527 4.562 1.00 92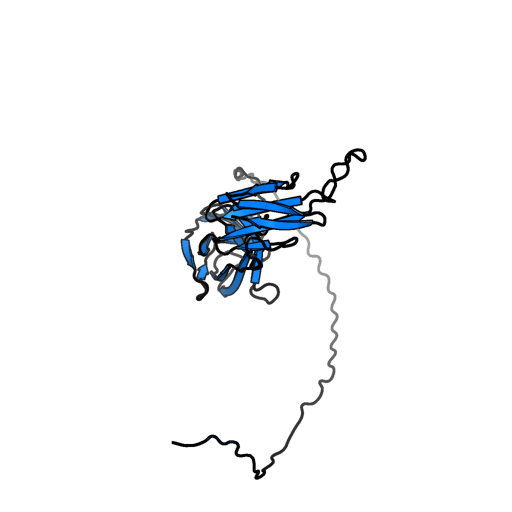.31 245 GLU A C 1
ATOM 1882 O O . GLU A 1 245 ? -15.439 -0.420 3.800 1.00 92.31 245 GLU A O 1
ATOM 1887 N N . ALA A 1 246 ? -14.392 0.182 5.683 1.00 94.00 246 ALA A N 1
ATOM 1888 C CA . ALA A 1 246 ? -15.367 1.199 6.045 1.00 94.00 246 ALA A CA 1
ATOM 1889 C C . ALA A 1 246 ? -14.705 2.344 6.805 1.00 94.00 246 ALA A C 1
ATOM 1891 O O . ALA A 1 246 ? -13.747 2.153 7.554 1.00 94.00 246 ALA A O 1
ATOM 1892 N N . ARG A 1 247 ? -15.263 3.543 6.649 1.00 93.44 247 ARG A N 1
ATOM 1893 C CA . ARG A 1 247 ? -14.843 4.746 7.363 1.00 93.44 247 ARG A CA 1
ATOM 1894 C C . ARG A 1 247 ? -16.035 5.370 8.064 1.00 93.44 247 ARG A C 1
ATOM 1896 O O . ARG A 1 247 ? -17.126 5.425 7.504 1.00 93.44 247 ARG A O 1
ATOM 1903 N N . VAL A 1 248 ? -15.807 5.887 9.264 1.00 91.38 248 VAL A N 1
ATOM 1904 C CA . VAL A 1 248 ? -16.808 6.641 10.013 1.00 91.38 248 VAL A CA 1
ATOM 1905 C C . VAL A 1 248 ? -16.183 7.854 10.695 1.00 91.38 248 VAL A C 1
ATOM 1907 O O . VAL A 1 248 ? -15.060 7.792 11.199 1.00 91.38 248 VAL A O 1
ATOM 1910 N N . VAL A 1 249 ? -16.919 8.964 10.704 1.00 88.00 249 VAL A N 1
ATOM 1911 C CA . VAL A 1 249 ? -16.635 10.117 11.565 1.00 88.00 249 VAL A CA 1
ATOM 1912 C C . VAL A 1 249 ? -17.354 9.880 12.890 1.00 88.00 249 VAL A C 1
ATOM 1914 O O . VAL A 1 249 ? -18.562 9.657 12.925 1.00 88.00 249 VAL A O 1
ATOM 1917 N N . LEU A 1 250 ? -16.598 9.867 13.982 1.00 84.44 250 LEU A N 1
ATOM 1918 C CA . LEU A 1 250 ? -17.070 9.531 15.319 1.00 84.44 250 LEU A CA 1
ATOM 1919 C C . LEU A 1 250 ? -17.6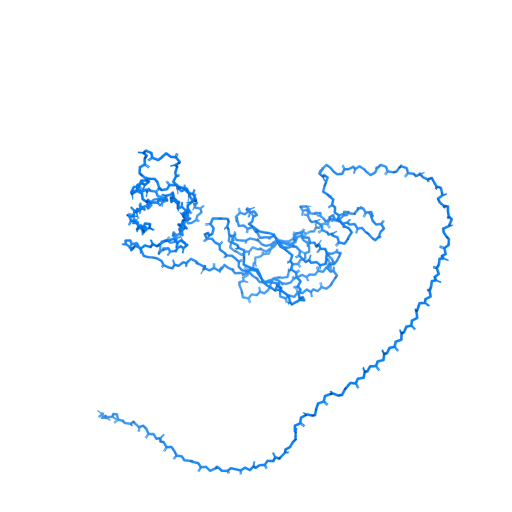37 10.789 15.990 1.00 84.44 250 LEU A C 1
ATOM 1921 O O . LEU A 1 250 ? -16.926 11.515 16.682 1.00 84.44 250 LEU A O 1
ATOM 1925 N N . SER A 1 251 ? -18.927 11.044 15.776 1.00 74.56 251 SER A N 1
ATOM 1926 C CA . SER A 1 251 ? -19.669 12.144 16.414 1.00 74.56 251 SER A CA 1
ATOM 1927 C C . SER A 1 251 ? -20.464 11.708 17.653 1.00 74.56 251 SER A C 1
ATOM 1929 O O . SER A 1 251 ? -20.886 12.545 18.449 1.00 74.56 251 SER A O 1
ATOM 1931 N N . ALA A 1 252 ? -20.643 10.399 17.854 1.00 75.69 252 ALA A N 1
ATOM 1932 C CA . ALA A 1 252 ? -21.374 9.820 18.976 1.00 75.69 252 ALA A CA 1
ATOM 1933 C C . ALA A 1 252 ? -20.451 9.028 19.911 1.00 75.69 252 ALA A C 1
ATOM 1935 O O . ALA A 1 252 ? -19.442 8.463 19.485 1.00 75.69 252 ALA A O 1
ATOM 1936 N N . LYS A 1 253 ? -20.851 8.909 21.188 1.00 83.31 253 LYS A N 1
ATOM 1937 C CA . LYS A 1 253 ? -20.124 8.104 22.187 1.00 83.31 253 LYS A CA 1
ATOM 1938 C C . LYS A 1 253 ? -19.947 6.652 21.733 1.00 83.31 253 LYS A C 1
ATOM 1940 O O . LYS A 1 253 ? -18.916 6.057 22.013 1.00 83.31 253 LYS A O 1
ATOM 1945 N N . LEU A 1 254 ? -20.952 6.084 21.066 1.00 89.00 254 LEU A N 1
ATOM 1946 C CA . LEU A 1 254 ? -20.943 4.715 20.561 1.00 89.00 254 LEU A CA 1
ATOM 1947 C C . LEU A 1 254 ? -21.224 4.730 19.063 1.00 89.00 254 LEU A C 1
ATOM 1949 O O . LEU A 1 254 ? -22.227 5.292 18.632 1.00 89.00 254 LEU A O 1
ATOM 1953 N N . THR A 1 255 ? -20.362 4.084 18.286 1.00 91.69 255 THR A N 1
ATOM 1954 C CA . THR A 1 255 ? -20.496 3.981 16.829 1.00 91.69 255 THR A CA 1
ATOM 1955 C C . THR A 1 255 ? -20.257 2.544 16.387 1.00 91.69 255 THR A C 1
ATOM 1957 O O . THR A 1 255 ? -19.383 1.871 16.930 1.00 91.69 255 THR A O 1
ATOM 1960 N N . LYS A 1 256 ? -21.021 2.055 15.404 1.00 93.81 256 LYS A N 1
ATOM 1961 C CA . LYS A 1 256 ? -20.777 0.739 14.801 1.00 93.81 256 LYS A CA 1
ATOM 1962 C C . LYS A 1 256 ? -19.884 0.864 13.570 1.00 93.81 256 LYS A C 1
ATOM 1964 O O . LYS A 1 256 ? -20.122 1.726 12.731 1.00 93.81 256 LYS A O 1
ATOM 1969 N N . LEU A 1 257 ? -18.902 -0.023 13.444 1.00 94.12 257 LEU A N 1
ATOM 1970 C CA . LEU A 1 257 ? -18.012 -0.112 12.288 1.00 94.12 257 LEU A CA 1
ATOM 1971 C C . LEU A 1 257 ? -17.680 -1.582 12.021 1.00 94.12 257 LEU A C 1
ATOM 1973 O O . LEU A 1 257 ? -17.190 -2.263 12.917 1.00 94.12 257 LEU A O 1
ATOM 1977 N N . LEU A 1 258 ? -17.996 -2.079 10.818 1.00 95.19 258 LEU A N 1
ATOM 1978 C CA . LEU A 1 258 ? -17.783 -3.480 10.404 1.00 95.19 258 LEU A CA 1
ATOM 1979 C C . LEU A 1 258 ? -18.242 -4.514 11.457 1.00 95.19 258 LEU A C 1
ATOM 1981 O O . LEU A 1 258 ? -17.534 -5.458 11.793 1.00 95.19 258 LEU A O 1
ATOM 1985 N N . GLY A 1 259 ? -19.430 -4.305 12.035 1.00 92.62 259 GLY A N 1
ATOM 1986 C CA . GLY A 1 259 ? -19.998 -5.210 13.041 1.00 92.62 259 GLY A CA 1
ATOM 1987 C C . GLY A 1 259 ? -19.360 -5.129 14.434 1.00 92.62 259 GLY A C 1
ATOM 1988 O O . GLY A 1 259 ? -19.655 -5.977 15.270 1.00 92.62 259 GLY A O 1
ATOM 1989 N N . ARG A 1 260 ? -18.514 -4.128 14.704 1.00 95.56 260 ARG A N 1
ATOM 1990 C CA . ARG A 1 260 ? -17.922 -3.847 16.022 1.00 95.56 260 ARG A CA 1
ATOM 1991 C C . ARG A 1 260 ? -18.437 -2.535 16.582 1.00 95.56 260 ARG A C 1
ATOM 1993 O O . ARG A 1 260 ? -18.794 -1.634 15.826 1.00 95.56 260 ARG A O 1
ATOM 2000 N N . THR A 1 261 ? -18.459 -2.420 17.905 1.00 96.38 261 THR A N 1
ATOM 2001 C CA . THR A 1 261 ? -18.832 -1.174 18.586 1.00 96.38 261 THR A CA 1
ATOM 2002 C C . THR A 1 261 ? -17.575 -0.439 19.029 1.00 96.38 261 THR A C 1
ATOM 2004 O O . THR A 1 261 ? -16.756 -0.992 19.758 1.00 96.38 261 THR A O 1
ATOM 2007 N N . ILE A 1 262 ? -17.439 0.811 18.608 1.00 94.50 262 ILE A N 1
ATOM 2008 C CA . ILE A 1 262 ? -16.382 1.733 19.013 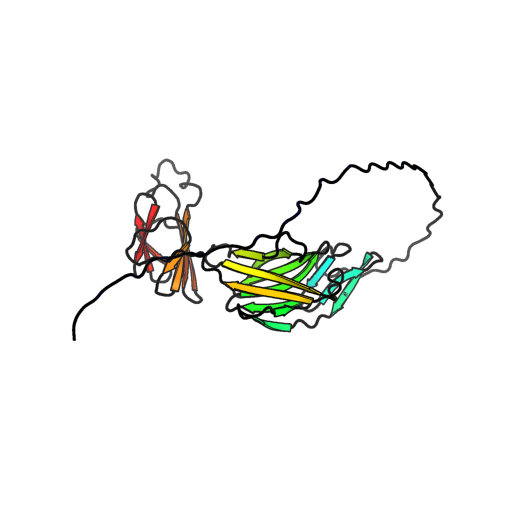1.00 94.50 262 ILE A CA 1
ATOM 2009 C C . ILE A 1 262 ? -16.974 2.685 20.049 1.00 94.50 262 ILE A C 1
ATOM 2011 O O . ILE A 1 262 ? -17.937 3.395 19.760 1.00 94.50 262 ILE A O 1
ATOM 2015 N N . GLU A 1 263 ? -16.397 2.694 21.246 1.00 93.12 263 GLU A N 1
ATOM 2016 C CA . GLU A 1 263 ? -16.709 3.650 22.303 1.00 93.12 263 GLU A CA 1
ATOM 2017 C C . GLU A 1 263 ? -15.643 4.744 22.359 1.00 93.12 263 GLU A C 1
ATOM 2019 O O . GLU A 1 263 ? -14.468 4.456 22.585 1.00 93.12 263 GLU A O 1
ATOM 2024 N N . LEU A 1 264 ? -16.064 5.995 22.180 1.00 88.38 264 LEU A N 1
ATOM 2025 C CA . LEU A 1 264 ? -15.229 7.181 22.328 1.00 88.38 264 LEU A CA 1
ATOM 2026 C C . LEU A 1 264 ? -15.375 7.736 23.748 1.00 88.38 264 LEU A C 1
ATOM 2028 O O . LEU A 1 264 ? -16.460 8.131 24.181 1.00 88.38 264 LEU A O 1
ATOM 2032 N N . SER A 1 265 ? -14.265 7.769 24.479 1.00 81.62 265 SER A N 1
ATOM 2033 C CA . SER A 1 265 ? -14.189 8.347 25.821 1.00 81.62 265 SER A CA 1
ATOM 2034 C C . SER A 1 265 ? -13.784 9.820 25.778 1.00 81.62 265 SER A C 1
ATOM 2036 O O . SER A 1 265 ? -13.101 10.277 24.858 1.00 81.62 265 SER A O 1
ATOM 2038 N N . ARG A 1 266 ? -14.155 10.575 26.823 1.00 69.50 266 ARG A N 1
ATOM 2039 C CA . ARG A 1 266 ? -13.626 11.932 27.037 1.00 69.50 266 ARG A CA 1
ATOM 2040 C C . ARG A 1 266 ? -12.098 11.856 27.134 1.00 69.50 266 ARG A C 1
ATOM 2042 O O . ARG A 1 266 ? -11.581 11.064 27.915 1.00 69.50 266 ARG A O 1
ATOM 2049 N N . GLY A 1 267 ? -11.400 12.659 26.331 1.00 68.56 267 GLY A N 1
ATOM 2050 C CA . GLY A 1 267 ? -9.934 12.646 26.243 1.00 68.56 267 GLY A CA 1
ATOM 2051 C C . GLY A 1 267 ? -9.354 11.883 25.046 1.00 68.56 267 GLY A C 1
ATOM 2052 O O . GLY A 1 267 ? -8.136 11.799 24.941 1.00 68.56 267 GLY A O 1
ATOM 2053 N N . GLY A 1 268 ? -10.185 11.356 24.135 1.00 75.44 268 GLY A N 1
ATOM 2054 C CA . GLY A 1 268 ? -9.702 10.789 22.866 1.00 75.44 268 GLY A CA 1
ATOM 2055 C C . GLY A 1 268 ? -9.207 9.345 22.945 1.00 75.44 268 GLY A C 1
ATOM 2056 O O . GLY A 1 268 ? -8.437 8.911 22.092 1.00 75.44 268 GLY A O 1
ATOM 2057 N N . ALA A 1 269 ? -9.625 8.606 23.975 1.00 86.50 269 ALA A N 1
ATOM 2058 C CA . ALA A 1 269 ? -9.405 7.167 24.059 1.00 86.50 269 ALA A CA 1
ATOM 2059 C C . ALA A 1 269 ? -10.570 6.406 23.413 1.00 86.50 269 ALA A C 1
ATOM 2061 O O . ALA A 1 269 ? -11.737 6.762 23.600 1.00 86.50 269 ALA A O 1
ATOM 2062 N N . PHE A 1 270 ? -10.248 5.328 22.707 1.00 92.00 270 PHE A N 1
ATOM 2063 C CA . PHE A 1 270 ? -11.200 4.456 22.030 1.00 92.00 270 PHE A CA 1
ATOM 2064 C C . PHE A 1 270 ? -11.235 3.089 22.701 1.00 92.00 270 PHE A C 1
ATOM 2066 O O . PHE A 1 270 ? -10.199 2.564 23.098 1.00 92.00 270 PHE A O 1
ATOM 2073 N N . VAL A 1 271 ? -12.411 2.477 22.792 1.00 94.94 271 VAL A N 1
ATOM 2074 C CA . VAL A 1 271 ? -12.565 1.074 23.189 1.00 94.94 271 VAL A CA 1
ATOM 2075 C C . VAL A 1 271 ? -13.337 0.351 22.100 1.00 94.94 271 VAL A C 1
ATOM 2077 O O . VAL A 1 271 ? -14.470 0.710 21.796 1.00 94.94 271 VAL A O 1
ATOM 2080 N N . VAL A 1 272 ? -12.744 -0.694 21.528 1.00 94.94 272 VAL A N 1
ATOM 2081 C CA . VAL A 1 272 ? -13.413 -1.529 20.523 1.00 94.94 272 VAL A CA 1
ATOM 2082 C C . VAL A 1 272 ? -14.001 -2.757 21.207 1.00 94.94 272 VAL A C 1
ATOM 2084 O O . VAL A 1 272 ? -13.316 -3.447 21.966 1.00 94.94 272 VAL A O 1
ATOM 2087 N N . ARG A 1 273 ? -15.276 -3.040 20.951 1.00 95.38 273 ARG A N 1
ATOM 2088 C CA . ARG A 1 273 ? -16.020 -4.192 21.476 1.00 95.38 273 ARG A CA 1
ATOM 2089 C C . ARG A 1 273 ? -16.573 -5.032 20.326 1.00 95.38 273 ARG A C 1
ATOM 2091 O O . ARG A 1 273 ? -16.825 -4.506 19.239 1.00 95.38 273 ARG A O 1
ATOM 2098 N N . ARG A 1 274 ? -16.737 -6.330 20.586 1.00 91.12 274 ARG A N 1
ATOM 2099 C CA . ARG A 1 274 ? -17.405 -7.254 19.664 1.00 91.12 274 ARG A CA 1
ATOM 2100 C C . ARG A 1 274 ? -18.891 -6.955 19.553 1.00 91.12 274 ARG A C 1
ATOM 2102 O O . ARG A 1 274 ? -19.472 -6.512 20.568 1.00 91.12 274 ARG A O 1
#

Solvent-accessible surface area (backbone atoms only — not comparable to full-atom values): 16906 Å² total; per-residue (Å²): 143,81,84,90,83,82,89,88,79,89,85,90,84,85,89,86,88,87,83,88,84,85,89,79,85,87,78,91,82,88,83,89,81,90,78,92,77,88,77,91,76,82,85,81,80,86,82,81,89,79,91,73,85,72,78,77,66,94,68,91,74,83,67,50,80,42,21,34,44,49,57,87,54,31,36,41,29,29,48,97,88,67,47,82,44,78,41,84,46,83,59,47,82,44,81,52,49,75,88,48,70,42,80,37,44,62,46,15,34,34,33,51,88,64,31,35,43,29,35,42,33,24,48,89,70,20,44,25,37,34,37,25,50,81,84,44,81,55,46,72,50,72,37,50,82,83,84,81,49,45,56,49,78,45,52,38,95,72,58,77,48,34,35,36,39,30,59,75,46,74,43,79,47,54,62,76,52,70,22,38,38,26,35,35,48,42,79,43,85,81,47,41,82,49,59,74,74,41,78,41,63,75,46,40,30,33,35,92,88,59,38,29,39,22,34,48,73,53,90,54,53,80,92,46,94,88,54,78,54,90,47,79,46,36,34,34,41,36,36,37,46,87,93,46,72,52,73,46,74,54,88,52,56,67,43,78,56,97,85,24,38,39,34,53,40,83,84,57,35,36,27,44,36,117

Sequence (274 aa):
MTCYDAAMRWSLAVALLACTPAPTTPREIAVANERKSTNKINAPNMPSESDDEGTPYEGGEVVERGDTKVLDARALFRDRDGGMRVRELHPRETHGTEQRPIRLTLGDRVIYGAWDVRWGGVREGLVRLEARRRGELVSEWGTSTDERVAGVDVETKNKLFTFQVRLVATTGRLDRGDGAIEITGRESDLARPAAYGRAIGLGVYAFPDGLRVHFDRGDGCDFDPSAPCPFGGTWSATAALGEQEARVVLSAKLTKLLGRTIELSRGGAFVVRR

Mean predicted aligned error: 15.22 Å

Radius of gyration: 30.58 Å; Cα contacts (8 Å, |Δi|>4): 524; chains: 1; bounding box: 77×70×90 Å

Foldseek 3Di:
DDDDDDDDDDDDDDDDDDDDDDDDDDDDDDDDDDDDDDDDDDDDDDDDDDDDPPPDDPPPDDADALKWFDDQQWIWHADPVRDIDIDGHDEEEEEADQPFWDKGFAQYWYDDPQKIKGQGIADPNWGWIFIDGNNHTQDIDTDDPPPDDQKDWGAHPQRQWIKIKGWDDKADRRSVSPIMTIMHMDTDPPADEDEAQDWDAAAWHAYPQRKIKGKDFDPDDPPDPVDPQPQNGWIKMWMDHVPDIDIDTPSDQWDDDPNWIWGADRPGIIGIGD

Secondary structure (DSSP, 8-state):
---------------------PPPPPPP-----------------------------SS---PPBT-EEEETTEEEEE-TTS-EEEEE----EEE-BTTB-EEEETT-EEEETTEEEEEEEEETTEEEEEEEETTEEEEEEEE-SSSS-SEEEEE-TTSS-EEEEEEEEEES-GGGT-SEEEEEEEEE--SEE--TTSEE-SEEEE-TTS-EEEEEEES---S-TTS--TTSSEEEEEEEETTEEEEEEE-SSEEEETTEEEEEPTTS-EEEE-

pLDDT: mean 74.84, std 23.72, range [28.17, 96.62]